Protein AF-A0A7V9NX96-F1 (afdb_monomer_lite)

Structure (mmCIF, N/CA/C/O backbone):
data_AF-A0A7V9NX96-F1
#
_entry.id   AF-A0A7V9NX96-F1
#
loop_
_atom_site.group_PDB
_atom_site.id
_atom_site.type_symbol
_atom_site.label_atom_id
_atom_site.label_alt_id
_atom_site.label_comp_id
_atom_site.label_asym_id
_atom_site.label_entity_id
_atom_site.label_seq_id
_atom_site.pdbx_PDB_ins_code
_atom_site.Cartn_x
_atom_site.Cartn_y
_atom_site.Cartn_z
_atom_site.occupancy
_atom_site.B_iso_or_equiv
_atom_site.auth_seq_id
_atom_site.auth_comp_id
_atom_site.auth_asym_id
_atom_site.auth_atom_id
_atom_site.pdbx_PDB_model_num
ATOM 1 N N . MET A 1 1 ? 19.674 14.038 -27.223 1.00 58.00 1 MET A N 1
ATOM 2 C CA . MET A 1 1 ? 20.100 13.313 -26.005 1.00 58.00 1 MET A CA 1
ATOM 3 C C . MET A 1 1 ? 19.109 13.434 -24.850 1.00 58.00 1 MET A C 1
ATOM 5 O O . MET A 1 1 ? 18.465 12.441 -24.561 1.00 58.00 1 MET A O 1
ATOM 9 N N . LEU A 1 2 ? 18.930 14.586 -24.186 1.00 61.59 2 LEU A N 1
ATOM 10 C CA . LEU A 1 2 ? 17.944 14.706 -23.085 1.00 61.59 2 LEU A CA 1
ATOM 11 C C . LEU A 1 2 ? 16.490 14.493 -23.549 1.00 61.59 2 LEU A C 1
ATOM 13 O O . LEU A 1 2 ? 15.731 13.806 -22.870 1.00 61.59 2 LEU A O 1
ATOM 17 N N . ASP A 1 3 ? 16.134 15.017 -24.723 1.00 65.50 3 ASP A N 1
ATOM 18 C CA . ASP A 1 3 ? 14.778 14.893 -25.273 1.00 65.50 3 ASP A CA 1
ATOM 19 C C . ASP A 1 3 ? 14.448 13.462 -25.732 1.00 65.50 3 ASP A C 1
ATOM 21 O O . ASP A 1 3 ? 13.372 12.956 -25.439 1.00 65.50 3 ASP A O 1
ATOM 25 N N . GLU A 1 4 ? 15.406 12.765 -26.350 1.00 67.44 4 GLU A N 1
ATOM 26 C CA . GLU A 1 4 ? 15.264 11.350 -26.740 1.00 67.44 4 GLU A CA 1
ATOM 27 C C . GLU A 1 4 ? 15.154 10.443 -25.509 1.00 67.44 4 GLU A C 1
ATOM 29 O O . GLU A 1 4 ? 14.339 9.524 -25.474 1.00 67.44 4 GLU A O 1
ATOM 34 N N . ARG A 1 5 ? 15.936 10.732 -24.456 1.00 70.94 5 ARG A N 1
ATOM 35 C CA . ARG A 1 5 ? 15.820 10.024 -23.177 1.00 70.94 5 ARG A CA 1
ATOM 36 C C . ARG A 1 5 ? 14.418 10.192 -22.613 1.00 70.94 5 ARG A C 1
ATOM 38 O O . ARG A 1 5 ? 13.833 9.186 -22.236 1.00 70.94 5 ARG A O 1
ATOM 45 N N . LYS A 1 6 ? 13.883 11.422 -22.612 1.00 74.19 6 LYS A N 1
ATOM 46 C CA . LYS A 1 6 ? 12.526 11.756 -22.154 1.00 74.19 6 LYS A CA 1
ATOM 47 C C . LYS A 1 6 ? 11.439 11.000 -22.932 1.00 74.19 6 LYS A C 1
ATOM 49 O O . LYS A 1 6 ? 10.514 10.476 -22.321 1.00 74.19 6 LYS A O 1
ATOM 54 N N . GLU A 1 7 ? 11.572 10.905 -24.250 1.00 79.88 7 GLU A N 1
ATOM 55 C CA . GLU A 1 7 ? 10.634 10.170 -25.108 1.00 79.88 7 GLU A CA 1
ATOM 56 C C . GLU A 1 7 ? 10.588 8.674 -24.756 1.00 79.88 7 GLU A C 1
ATOM 58 O O . GLU A 1 7 ? 9.509 8.106 -24.580 1.00 79.88 7 GLU A O 1
ATOM 63 N N . VAL A 1 8 ? 11.750 8.046 -24.548 1.00 77.38 8 VAL A N 1
ATOM 64 C CA . VAL A 1 8 ? 11.832 6.637 -24.125 1.00 77.38 8 VAL A CA 1
ATOM 65 C C . VAL A 1 8 ? 11.127 6.413 -22.782 1.00 77.38 8 VAL A C 1
ATOM 67 O O . VAL A 1 8 ? 10.396 5.433 -22.632 1.00 77.38 8 VAL A O 1
ATOM 70 N N . VAL A 1 9 ? 11.278 7.338 -21.826 1.00 77.00 9 VAL A N 1
ATOM 71 C CA . VAL A 1 9 ? 10.568 7.296 -20.529 1.00 77.00 9 VAL A CA 1
ATOM 72 C C . VAL A 1 9 ? 9.072 7.233 -20.723 1.00 77.00 9 VAL A C 1
ATOM 74 O O . VAL A 1 9 ? 8.402 6.420 -20.095 1.00 77.00 9 VAL A O 1
ATOM 77 N N . GLU A 1 10 ? 8.547 8.140 -21.540 1.00 80.94 10 GLU A N 1
ATOM 78 C CA . GLU A 1 10 ? 7.113 8.305 -21.716 1.00 80.94 10 GLU A CA 1
ATOM 79 C C . GLU A 1 10 ? 6.531 7.049 -22.366 1.00 80.94 10 GLU A C 1
ATOM 81 O O . GLU A 1 10 ? 5.511 6.536 -21.899 1.00 80.94 10 GLU A O 1
ATOM 86 N N . ILE A 1 11 ? 7.230 6.473 -23.349 1.00 84.69 11 ILE A N 1
ATOM 87 C CA . ILE A 1 11 ? 6.849 5.202 -23.980 1.00 84.69 11 ILE A CA 1
ATOM 88 C C . ILE A 1 11 ? 6.813 4.067 -22.947 1.00 84.69 11 ILE A C 1
ATOM 90 O O . ILE A 1 11 ? 5.800 3.369 -22.835 1.00 84.69 11 ILE A O 1
ATOM 94 N N . VAL A 1 12 ? 7.888 3.891 -22.172 1.00 82.38 12 VAL A N 1
ATOM 95 C CA . VAL A 1 12 ? 7.990 2.832 -21.153 1.00 82.38 12 VAL A CA 1
ATOM 96 C C . VAL A 1 12 ? 6.923 3.013 -20.075 1.00 82.38 12 VAL A C 1
ATOM 98 O O . VAL A 1 12 ? 6.231 2.053 -19.740 1.00 82.38 12 VAL A O 1
ATOM 101 N N . TYR A 1 13 ? 6.737 4.238 -19.579 1.00 83.94 13 TYR A N 1
ATOM 102 C CA . TYR A 1 13 ? 5.730 4.585 -18.578 1.00 83.94 13 TYR A CA 1
ATOM 103 C C . TYR A 1 13 ? 4.318 4.248 -19.059 1.00 83.94 13 TYR A C 1
ATOM 105 O O . TYR A 1 13 ? 3.586 3.529 -18.378 1.00 83.94 13 TYR A O 1
ATOM 113 N N . HIS A 1 14 ? 3.923 4.730 -20.238 1.00 84.75 14 HIS A N 1
ATOM 114 C CA . HIS A 1 14 ? 2.573 4.513 -20.753 1.00 84.75 14 HIS A CA 1
ATOM 115 C C . HIS A 1 14 ? 2.290 3.037 -21.031 1.00 84.75 14 HIS A C 1
ATOM 117 O O . HIS A 1 14 ? 1.201 2.552 -20.711 1.00 84.75 14 HIS A O 1
ATOM 123 N N . ALA A 1 15 ? 3.268 2.313 -21.578 1.00 86.94 15 ALA A N 1
ATOM 124 C CA . ALA A 1 15 ? 3.141 0.881 -21.799 1.00 86.94 15 ALA A CA 1
ATOM 125 C C . ALA A 1 15 ? 3.039 0.110 -20.474 1.00 86.94 15 ALA A C 1
ATOM 127 O O . ALA A 1 15 ? 2.142 -0.717 -20.317 1.00 86.94 15 ALA A O 1
ATOM 128 N N . PHE A 1 16 ? 3.868 0.448 -19.484 1.00 86.44 16 PHE A N 1
ATOM 129 C CA . PHE A 1 16 ? 3.830 -0.190 -18.170 1.00 86.44 16 PHE A CA 1
ATOM 130 C C . PHE A 1 16 ? 2.503 0.056 -17.441 1.00 86.44 16 PHE A C 1
ATOM 132 O O . PHE A 1 16 ? 1.897 -0.878 -16.922 1.00 86.44 16 PHE A O 1
ATOM 139 N N . VAL A 1 17 ? 1.994 1.293 -17.454 1.00 84.75 17 VAL A N 1
ATOM 140 C CA . VAL A 1 17 ? 0.676 1.627 -16.888 1.00 84.75 17 VAL A CA 1
ATOM 141 C C . VAL A 1 17 ? -0.426 0.796 -17.543 1.00 84.75 17 VAL A C 1
ATOM 143 O O . VAL A 1 17 ? -1.314 0.292 -16.852 1.00 84.75 17 VAL A O 1
ATOM 146 N N . LYS A 1 18 ? -0.396 0.647 -18.869 1.00 86.19 18 LYS A N 1
ATOM 147 C CA . LYS A 1 18 ? -1.378 -0.165 -19.592 1.00 86.19 18 LYS A CA 1
ATOM 148 C C . LYS A 1 18 ? -1.313 -1.630 -19.154 1.00 86.19 18 LYS A C 1
ATOM 150 O O . LYS A 1 18 ? -2.346 -2.190 -18.786 1.00 86.19 18 LYS A O 1
ATOM 155 N N . ASP A 1 19 ? -0.122 -2.215 -19.144 1.00 83.44 19 ASP A N 1
ATOM 156 C CA . ASP A 1 19 ? 0.075 -3.627 -18.817 1.00 83.44 19 ASP A CA 1
ATOM 157 C C . ASP A 1 19 ? -0.256 -3.929 -17.344 1.00 83.44 19 ASP A C 1
ATOM 159 O O . ASP A 1 19 ? -0.843 -4.976 -17.053 1.00 83.44 19 ASP A O 1
ATOM 163 N N . ILE A 1 20 ? 0.026 -3.001 -16.415 1.00 85.19 20 ILE A N 1
ATOM 164 C CA . ILE A 1 20 ? -0.408 -3.095 -15.010 1.00 85.19 20 ILE A CA 1
ATOM 165 C C . ILE A 1 20 ? -1.931 -3.117 -14.934 1.00 85.19 20 ILE A C 1
ATOM 167 O O . ILE A 1 20 ? -2.501 -4.030 -14.344 1.00 85.19 20 ILE A O 1
ATOM 171 N N . ASN A 1 21 ? -2.608 -2.161 -15.570 1.00 84.56 21 ASN A N 1
ATOM 172 C CA . ASN A 1 21 ? -4.068 -2.099 -15.527 1.00 84.56 21 ASN A CA 1
ATOM 173 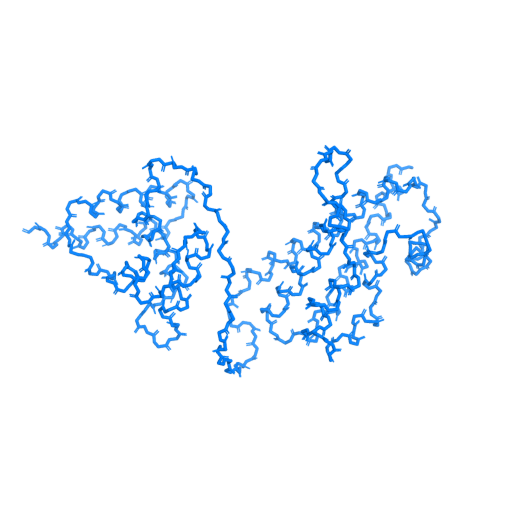C C . ASN A 1 21 ? -4.719 -3.346 -16.137 1.00 84.56 21 ASN A C 1
ATOM 175 O O . ASN A 1 21 ? -5.711 -3.844 -15.611 1.00 84.56 21 ASN A O 1
ATOM 179 N N . GLU A 1 22 ? -4.167 -3.884 -17.225 1.00 84.12 22 GLU A N 1
ATOM 180 C CA . GLU A 1 22 ? -4.639 -5.144 -17.808 1.00 84.12 22 GLU A CA 1
ATOM 181 C C . GLU A 1 22 ? -4.413 -6.341 -16.882 1.00 84.12 22 GLU A C 1
ATOM 183 O O . GLU A 1 22 ? -5.287 -7.203 -16.784 1.00 84.12 22 GLU A O 1
ATOM 188 N N . SER A 1 23 ? -3.295 -6.356 -16.160 1.00 82.12 23 SER A N 1
ATOM 189 C CA . SER A 1 23 ? -2.967 -7.393 -15.179 1.00 82.12 23 SER A CA 1
ATOM 190 C C . SER A 1 23 ? -3.826 -7.334 -13.913 1.00 82.12 23 SER A C 1
ATOM 192 O O . SER A 1 23 ? -4.023 -8.363 -13.274 1.00 82.12 23 SER A O 1
ATOM 194 N N . LEU A 1 24 ? -4.360 -6.160 -13.559 1.00 83.62 24 LEU A N 1
ATOM 195 C CA . LEU A 1 24 ? -5.234 -5.974 -12.393 1.00 83.62 24 LEU A CA 1
ATOM 196 C C . LEU A 1 24 ? -6.706 -6.309 -12.677 1.00 83.62 24 LEU A C 1
ATOM 198 O O . LEU A 1 24 ? -7.418 -6.693 -11.756 1.00 83.62 24 LEU A O 1
ATOM 202 N N . LYS A 1 25 ? -7.171 -6.219 -13.933 1.00 83.75 25 LYS A N 1
ATOM 203 C CA . LYS A 1 25 ? -8.563 -6.547 -14.330 1.00 83.75 25 LYS A CA 1
ATOM 204 C C . LYS A 1 25 ? -9.113 -7.887 -13.807 1.00 83.75 25 LYS A C 1
ATOM 206 O O . LYS A 1 25 ? -10.293 -7.917 -13.483 1.00 83.75 25 LYS A O 1
ATOM 211 N N . PRO A 1 26 ? -8.341 -8.988 -13.759 1.00 81.19 26 PRO A N 1
ATOM 212 C CA . PRO A 1 26 ? -8.817 -10.288 -13.272 1.00 81.19 26 PRO A CA 1
ATOM 213 C C . PRO A 1 26 ? -8.870 -10.386 -11.740 1.00 81.19 26 PRO A C 1
ATOM 215 O O . PRO A 1 26 ? -9.235 -11.432 -11.204 1.00 81.19 26 PRO A O 1
ATOM 218 N N . LEU A 1 27 ? -8.411 -9.355 -11.028 1.00 82.06 27 LEU A N 1
ATOM 219 C CA . LEU A 1 27 ? -8.410 -9.297 -9.573 1.00 82.06 27 LEU A CA 1
ATOM 220 C C . LEU A 1 27 ? -9.660 -8.540 -9.123 1.00 82.06 27 LEU A C 1
ATOM 222 O O . LEU A 1 27 ? -9.683 -7.312 -9.077 1.00 82.06 27 LEU A O 1
ATOM 226 N N . ASP A 1 28 ? -10.704 -9.298 -8.801 1.00 76.50 28 ASP A N 1
ATOM 227 C CA . ASP A 1 28 ? -12.036 -8.760 -8.491 1.00 76.50 28 ASP A CA 1
ATOM 228 C C . ASP A 1 28 ? -12.085 -7.932 -7.194 1.00 76.50 28 ASP A C 1
ATOM 230 O O . ASP A 1 28 ? -12.981 -7.105 -7.013 1.00 76.50 28 ASP A O 1
ATOM 234 N N . HIS A 1 29 ? -11.113 -8.132 -6.300 1.00 81.06 29 HIS A N 1
ATOM 235 C CA . HIS A 1 29 ? -11.039 -7.474 -4.998 1.00 81.06 29 HIS A CA 1
ATOM 236 C C . HIS A 1 29 ? -9.903 -6.449 -4.954 1.00 81.06 29 HIS A C 1
ATOM 238 O O . HIS A 1 29 ? -8.774 -6.733 -5.362 1.00 81.06 29 HIS A O 1
ATOM 244 N N . VAL A 1 30 ? -10.188 -5.263 -4.408 1.00 80.00 30 VAL A N 1
ATOM 245 C CA . VAL A 1 30 ? -9.198 -4.188 -4.227 1.00 80.00 30 VAL A CA 1
ATOM 246 C C . VAL A 1 30 ? -8.034 -4.656 -3.350 1.00 80.00 30 VAL A C 1
ATOM 248 O O . VAL A 1 30 ? -6.887 -4.334 -3.638 1.00 80.00 30 VAL A O 1
ATOM 251 N N . GLU A 1 31 ? -8.287 -5.489 -2.344 1.00 80.56 31 GLU A N 1
ATOM 252 C CA . GLU A 1 31 ? -7.264 -6.080 -1.475 1.00 80.56 31 GLU A CA 1
ATOM 253 C C . GLU A 1 31 ? -6.309 -6.988 -2.254 1.00 80.56 31 GLU A C 1
ATOM 255 O O . GLU A 1 31 ? -5.098 -6.988 -2.015 1.00 80.56 31 GLU A O 1
ATOM 260 N N . ASP A 1 32 ? -6.840 -7.743 -3.218 1.00 80.56 32 ASP A N 1
ATOM 261 C CA . ASP A 1 32 ? -6.022 -8.571 -4.094 1.00 80.56 32 ASP A CA 1
ATOM 262 C C . ASP A 1 32 ? -5.182 -7.711 -5.031 1.00 80.56 32 ASP A C 1
ATOM 264 O O . ASP A 1 32 ? -4.025 -8.058 -5.249 1.00 80.56 32 ASP A O 1
ATOM 268 N N . GLN A 1 33 ? -5.717 -6.593 -5.531 1.00 83.62 33 GLN A N 1
ATOM 269 C CA . GLN A 1 33 ? -4.971 -5.625 -6.340 1.00 83.62 33 GLN A CA 1
ATOM 270 C C . GLN A 1 33 ? -3.871 -4.925 -5.530 1.00 83.62 33 GLN A C 1
ATOM 272 O O . GLN A 1 33 ? -2.749 -4.796 -6.014 1.00 83.62 33 GLN A O 1
ATOM 277 N N . ILE A 1 34 ? -4.155 -4.524 -4.287 1.00 81.56 34 ILE A N 1
ATOM 278 C CA . ILE A 1 34 ? -3.182 -3.911 -3.370 1.00 81.56 34 ILE A CA 1
ATOM 279 C C . ILE A 1 34 ? -2.032 -4.878 -3.103 1.00 81.56 34 ILE A C 1
ATOM 281 O O . ILE A 1 34 ? -0.882 -4.550 -3.392 1.00 81.56 34 ILE A O 1
ATOM 285 N N . TYR A 1 35 ? -2.338 -6.094 -2.638 1.00 84.25 35 TYR A N 1
ATOM 286 C CA . TYR A 1 35 ? -1.316 -7.107 -2.358 1.00 84.25 35 TYR A CA 1
ATOM 287 C C . TYR A 1 35 ? -0.482 -7.415 -3.602 1.00 84.25 35 TYR A C 1
ATOM 289 O O . TYR A 1 35 ? 0.733 -7.606 -3.532 1.00 84.25 35 TYR A O 1
ATOM 297 N N . PHE A 1 36 ? -1.139 -7.461 -4.758 1.00 83.75 36 PHE A N 1
ATOM 298 C CA . PHE A 1 36 ? -0.494 -7.709 -6.031 1.00 83.75 36 PHE A CA 1
ATOM 299 C C . PHE A 1 36 ? 0.539 -6.617 -6.370 1.00 83.75 36 PHE A C 1
ATOM 301 O O . PHE A 1 36 ? 1.696 -6.925 -6.668 1.00 83.75 36 PHE A O 1
ATOM 308 N N . ILE A 1 37 ? 0.164 -5.341 -6.239 1.00 83.88 37 ILE A N 1
ATOM 309 C CA . ILE A 1 37 ? 1.070 -4.202 -6.452 1.00 83.88 37 ILE A CA 1
ATOM 310 C C . ILE A 1 37 ? 2.200 -4.173 -5.418 1.00 83.88 37 ILE A C 1
ATOM 312 O O . ILE A 1 37 ? 3.353 -3.956 -5.789 1.00 83.88 37 ILE A O 1
ATOM 316 N N . GLU A 1 38 ? 1.910 -4.423 -4.141 1.00 80.19 38 GLU A N 1
ATOM 317 C CA . GLU A 1 38 ? 2.931 -4.504 -3.088 1.00 80.19 38 GLU A CA 1
ATOM 318 C C . GLU A 1 38 ? 3.944 -5.616 -3.364 1.00 80.19 38 GLU A C 1
ATOM 320 O O . GLU A 1 38 ? 5.148 -5.420 -3.193 1.00 80.19 38 GLU A O 1
ATOM 325 N N . THR A 1 39 ? 3.478 -6.759 -3.868 1.00 82.12 39 THR A N 1
ATOM 326 C CA . THR A 1 39 ? 4.351 -7.875 -4.242 1.00 82.12 39 THR A CA 1
ATOM 327 C C . THR A 1 39 ? 5.279 -7.494 -5.395 1.00 82.12 39 THR A C 1
ATOM 329 O O . THR A 1 39 ? 6.468 -7.803 -5.344 1.00 82.12 39 THR A O 1
ATOM 332 N N . LEU A 1 40 ? 4.785 -6.771 -6.407 1.00 82.75 40 LEU A N 1
ATOM 333 C CA . LEU A 1 40 ? 5.633 -6.257 -7.488 1.00 82.75 40 LEU A CA 1
ATOM 334 C C . LEU A 1 40 ? 6.643 -5.215 -7.004 1.00 82.75 40 LEU A C 1
ATOM 336 O O . LEU A 1 40 ? 7.789 -5.233 -7.445 1.00 82.75 40 LEU A O 1
ATOM 340 N N . ARG A 1 41 ? 6.259 -4.338 -6.070 1.00 81.81 41 ARG A N 1
ATOM 341 C CA . ARG A 1 41 ? 7.201 -3.395 -5.445 1.00 81.81 41 ARG A CA 1
ATOM 342 C C . ARG A 1 41 ? 8.295 -4.128 -4.675 1.00 81.81 41 ARG A C 1
ATOM 344 O O . ARG A 1 41 ? 9.459 -3.771 -4.806 1.00 81.81 41 ARG A O 1
ATOM 351 N N . GLY A 1 42 ? 7.935 -5.171 -3.928 1.00 74.94 42 GLY A N 1
ATOM 352 C CA . GLY A 1 42 ? 8.898 -6.037 -3.245 1.00 74.94 42 GLY A CA 1
ATOM 353 C C . GLY A 1 42 ? 9.836 -6.761 -4.214 1.00 74.94 42 GLY A C 1
ATOM 354 O O . GLY A 1 42 ? 11.016 -6.910 -3.915 1.00 74.94 42 GLY A O 1
ATOM 355 N N . TYR A 1 43 ? 9.338 -7.152 -5.391 1.00 76.50 43 TYR A N 1
ATOM 356 C CA . TYR A 1 43 ? 10.155 -7.754 -6.446 1.00 76.50 43 TYR A CA 1
ATOM 357 C C . TYR A 1 43 ? 11.174 -6.765 -7.024 1.00 76.50 43 TYR A C 1
ATOM 359 O O . TYR A 1 43 ? 12.347 -7.102 -7.119 1.00 76.50 43 TYR A O 1
ATOM 367 N N . ILE A 1 44 ? 10.753 -5.533 -7.343 1.00 75.88 44 ILE A N 1
ATOM 368 C CA . ILE A 1 44 ? 11.667 -4.457 -7.773 1.00 75.88 44 ILE A CA 1
ATOM 369 C C . ILE A 1 44 ? 12.716 -4.207 -6.692 1.00 75.88 44 ILE A C 1
ATOM 371 O O . ILE A 1 44 ? 13.904 -4.222 -6.987 1.00 75.88 44 ILE A O 1
ATOM 375 N N . ALA A 1 45 ? 12.289 -4.027 -5.440 1.00 72.19 45 ALA A N 1
ATOM 376 C CA . ALA A 1 45 ? 13.213 -3.801 -4.340 1.00 72.19 45 ALA A CA 1
ATOM 377 C C . ALA A 1 45 ? 14.243 -4.933 -4.249 1.00 72.19 45 ALA A C 1
ATOM 379 O O . ALA A 1 45 ? 15.423 -4.642 -4.205 1.00 72.19 45 ALA A O 1
ATOM 380 N N . GLY A 1 46 ? 13.830 -6.202 -4.319 1.00 71.50 46 GLY A N 1
ATOM 381 C CA . GLY A 1 46 ? 14.753 -7.338 -4.254 1.00 71.50 46 GLY A CA 1
ATOM 382 C C . GLY A 1 46 ? 15.697 -7.486 -5.454 1.00 71.50 46 GLY A C 1
ATOM 383 O O . GLY A 1 46 ? 16.813 -7.968 -5.285 1.00 71.50 46 GLY A O 1
ATOM 384 N N . ILE A 1 47 ? 15.282 -7.076 -6.657 1.00 67.88 47 ILE A N 1
ATOM 385 C CA . ILE A 1 47 ? 16.146 -7.094 -7.849 1.00 67.88 47 ILE A CA 1
ATOM 386 C C . ILE A 1 47 ? 17.163 -5.957 -7.824 1.00 67.88 47 ILE A C 1
ATOM 388 O O . ILE A 1 47 ? 18.312 -6.172 -8.199 1.00 67.88 47 ILE A O 1
ATOM 392 N N . PHE A 1 48 ? 16.749 -4.770 -7.381 1.00 62.62 48 PHE A N 1
ATOM 393 C CA . PHE A 1 48 ? 17.542 -3.547 -7.497 1.00 62.62 48 PHE A CA 1
ATOM 394 C C . PHE A 1 48 ? 18.184 -3.087 -6.176 1.00 62.62 48 PHE A C 1
ATOM 396 O O . PHE A 1 48 ? 18.966 -2.143 -6.190 1.00 62.62 48 PHE A O 1
ATOM 403 N N . SER A 1 49 ? 17.942 -3.755 -5.039 1.00 59.41 49 SER A N 1
ATOM 404 C CA . SER A 1 49 ? 18.622 -3.498 -3.753 1.00 59.41 49 SER A CA 1
ATOM 405 C C . SER A 1 49 ? 20.046 -4.065 -3.687 1.00 59.41 49 SER A C 1
ATOM 407 O O . SER A 1 49 ? 20.505 -4.454 -2.612 1.00 59.41 49 SER A O 1
ATOM 409 N N . TYR A 1 50 ? 20.747 -4.145 -4.818 1.00 50.91 50 TYR A N 1
ATOM 410 C CA . TYR A 1 50 ? 22.169 -4.464 -4.838 1.00 50.91 50 TYR A CA 1
ATOM 411 C C . TYR A 1 50 ? 22.939 -3.228 -4.357 1.00 50.91 50 TYR A C 1
ATOM 413 O O . TYR A 1 50 ? 23.327 -2.366 -5.140 1.00 50.91 50 TYR A O 1
ATOM 421 N N . ASP A 1 51 ? 23.071 -3.092 -3.039 1.00 46.22 51 ASP A N 1
ATOM 422 C CA . ASP A 1 51 ? 23.912 -2.065 -2.433 1.00 46.22 51 ASP A CA 1
ATOM 423 C C . ASP A 1 51 ? 25.371 -2.512 -2.549 1.00 46.22 51 ASP A C 1
ATOM 425 O O . ASP A 1 51 ? 25.812 -3.435 -1.861 1.00 46.22 51 ASP A O 1
ATOM 429 N N . GLU A 1 52 ? 26.131 -1.854 -3.422 1.00 42.75 52 GLU A N 1
ATOM 430 C CA . GLU A 1 52 ? 27.576 -2.072 -3.562 1.00 42.75 52 GLU A CA 1
ATOM 431 C C . GLU A 1 52 ? 28.349 -1.797 -2.254 1.00 42.75 52 GLU A C 1
ATOM 433 O O . GLU A 1 52 ? 29.498 -2.215 -2.133 1.00 42.75 52 GLU A O 1
ATOM 438 N N . ASN A 1 53 ? 27.735 -1.140 -1.257 1.00 43.34 53 ASN A N 1
ATOM 439 C CA . ASN A 1 53 ? 28.361 -0.831 0.034 1.00 43.34 53 ASN A CA 1
ATOM 440 C C . ASN A 1 53 ? 28.042 -1.832 1.155 1.00 43.34 53 ASN A C 1
ATOM 442 O O . ASN A 1 53 ? 28.525 -1.655 2.276 1.00 43.34 53 ASN A O 1
ATOM 446 N N . LEU A 1 54 ? 27.246 -2.876 0.900 1.00 46.81 54 LEU A N 1
ATOM 447 C CA . LEU A 1 54 ? 26.939 -3.909 1.894 1.00 46.81 54 LEU A CA 1
ATOM 448 C C . LEU A 1 54 ? 28.056 -4.967 1.946 1.00 46.81 54 LEU A C 1
ATOM 450 O O . LEU A 1 54 ? 27.864 -6.147 1.659 1.00 46.81 54 LEU A O 1
ATOM 454 N N . GLU A 1 55 ? 29.248 -4.545 2.371 1.00 41.06 55 GLU A N 1
ATOM 455 C CA . GLU A 1 55 ? 30.215 -5.470 2.959 1.00 41.06 55 GLU A CA 1
ATOM 456 C C . GLU A 1 55 ? 29.580 -6.087 4.226 1.00 41.06 55 GLU A C 1
ATOM 458 O O . GLU A 1 55 ? 29.177 -5.366 5.138 1.00 41.06 55 GLU A O 1
ATOM 463 N N . LEU A 1 56 ? 29.549 -7.424 4.303 1.00 42.25 56 LEU A N 1
ATOM 464 C CA . LEU A 1 56 ? 29.496 -8.233 5.541 1.00 42.25 56 LEU A CA 1
ATOM 465 C C . LEU A 1 56 ? 28.176 -8.819 6.074 1.00 42.25 56 LEU A C 1
ATOM 467 O O . LEU A 1 56 ? 28.200 -9.334 7.191 1.00 42.25 56 LEU A O 1
ATOM 471 N N . TRP A 1 57 ? 27.083 -8.929 5.319 1.00 37.91 57 TRP A N 1
ATOM 472 C CA . TRP A 1 57 ? 26.010 -9.853 5.736 1.00 37.91 57 TRP A CA 1
ATOM 473 C C . TRP A 1 57 ? 25.619 -10.779 4.597 1.00 37.91 57 TRP A C 1
ATOM 475 O O . TRP A 1 57 ? 25.432 -10.331 3.473 1.00 37.91 57 TRP A O 1
ATOM 485 N N . GLU A 1 58 ? 25.606 -12.074 4.918 1.00 41.28 58 GLU A N 1
ATOM 486 C CA . GLU A 1 58 ? 25.353 -13.222 4.050 1.00 41.28 58 GLU A CA 1
ATOM 487 C C . GLU A 1 58 ? 24.470 -12.871 2.851 1.00 41.28 58 GLU A C 1
ATOM 489 O O . GLU A 1 58 ? 23.356 -12.378 3.022 1.00 41.28 58 GLU A O 1
ATOM 494 N N . GLU A 1 59 ? 24.985 -13.143 1.646 1.00 44.50 59 GLU A N 1
ATOM 495 C CA . GLU A 1 59 ? 24.253 -13.067 0.385 1.00 44.50 59 GLU A CA 1
ATOM 496 C C . GLU A 1 59 ? 22.981 -13.928 0.469 1.00 44.50 59 GLU A C 1
ATOM 498 O O . GLU A 1 59 ? 22.933 -15.059 -0.022 1.00 44.50 59 GLU A O 1
ATOM 503 N N . VAL A 1 60 ? 21.899 -13.404 1.039 1.00 49.25 60 VAL A N 1
ATOM 504 C CA . VAL A 1 60 ? 20.564 -13.882 0.701 1.00 49.25 60 VAL A CA 1
ATOM 505 C C . VAL A 1 60 ? 20.320 -13.350 -0.701 1.00 49.25 60 VAL A C 1
ATOM 507 O O . VAL A 1 60 ? 19.684 -12.315 -0.894 1.00 49.25 60 VAL A O 1
ATOM 510 N N . LYS A 1 61 ? 20.923 -14.021 -1.693 1.00 59.50 61 LYS A N 1
ATOM 511 C CA . LYS A 1 61 ? 20.651 -13.765 -3.104 1.00 59.50 61 LYS A CA 1
ATOM 512 C C . LYS A 1 61 ? 19.147 -13.792 -3.245 1.00 59.50 61 LYS A C 1
ATOM 514 O O . LYS A 1 61 ? 18.513 -14.786 -2.898 1.00 59.50 61 LYS A O 1
ATOM 519 N N . PHE A 1 62 ? 18.589 -12.684 -3.707 1.00 65.50 62 PHE A N 1
ATOM 520 C CA . PHE A 1 62 ? 17.176 -12.601 -3.996 1.00 65.50 62 PHE A CA 1
ATOM 521 C C . PHE A 1 62 ? 16.827 -13.684 -5.025 1.00 65.50 62 PHE A C 1
ATOM 523 O O . PHE A 1 62 ? 17.102 -13.540 -6.220 1.00 65.50 62 PHE A O 1
ATOM 530 N N . ASP A 1 63 ? 16.268 -14.803 -4.562 1.00 70.12 63 ASP A N 1
ATOM 531 C CA . ASP A 1 63 ? 15.855 -15.887 -5.442 1.00 70.12 63 ASP A CA 1
ATOM 532 C C . ASP A 1 63 ? 14.547 -15.476 -6.117 1.00 70.12 63 ASP A C 1
ATOM 534 O O . ASP A 1 63 ? 13.443 -15.608 -5.582 1.00 70.12 63 ASP A O 1
ATOM 538 N N . ARG A 1 64 ? 14.686 -14.952 -7.335 1.00 70.06 64 ARG A N 1
ATOM 539 C CA . ARG A 1 64 ? 13.565 -14.536 -8.184 1.00 70.06 64 ARG A CA 1
ATOM 540 C C . ARG A 1 64 ? 12.569 -15.666 -8.404 1.00 70.06 64 ARG A C 1
ATOM 542 O O . ARG A 1 64 ? 11.365 -15.415 -8.438 1.00 70.06 64 ARG A O 1
ATOM 549 N N . GLY A 1 65 ? 13.063 -16.890 -8.581 1.00 65.31 65 GLY A N 1
ATOM 550 C CA . GLY A 1 65 ? 12.241 -18.067 -8.828 1.00 65.31 65 GLY A CA 1
ATOM 551 C C . GLY A 1 65 ? 11.426 -18.434 -7.596 1.00 65.31 65 GLY A C 1
ATOM 552 O O . GLY A 1 65 ? 10.219 -18.666 -7.705 1.00 65.31 65 GLY A O 1
ATOM 553 N N . GLU A 1 66 ? 12.053 -18.423 -6.422 1.00 71.69 66 GLU A N 1
ATOM 554 C CA . GLU A 1 66 ? 11.379 -18.642 -5.143 1.00 71.69 66 GLU A CA 1
ATOM 555 C C . GLU A 1 66 ? 10.389 -17.520 -4.824 1.00 71.69 66 GLU A C 1
ATOM 557 O O . GLU A 1 66 ? 9.265 -17.807 -4.411 1.00 71.69 66 GLU A O 1
ATOM 562 N N . PHE A 1 67 ? 10.736 -16.254 -5.066 1.00 71.44 67 PHE A N 1
ATOM 563 C CA . PHE A 1 67 ? 9.834 -15.124 -4.842 1.00 71.44 67 PHE A CA 1
ATOM 564 C C . PHE A 1 67 ? 8.597 -15.213 -5.740 1.00 71.44 67 PHE A C 1
ATOM 566 O O . PHE A 1 67 ? 7.466 -15.147 -5.252 1.00 71.44 67 PHE A O 1
ATOM 573 N N . ILE A 1 68 ? 8.791 -15.429 -7.047 1.00 67.44 68 ILE A N 1
ATOM 574 C CA . ILE A 1 68 ? 7.681 -15.617 -7.990 1.00 67.44 68 ILE A CA 1
ATOM 575 C C . ILE A 1 68 ? 6.847 -16.821 -7.563 1.00 67.44 68 ILE A C 1
ATOM 577 O O . ILE A 1 68 ? 5.622 -16.724 -7.512 1.00 67.44 68 ILE A O 1
ATOM 581 N N . ARG A 1 69 ? 7.475 -17.949 -7.215 1.00 65.44 69 ARG A N 1
ATOM 582 C CA . ARG A 1 69 ? 6.752 -19.153 -6.795 1.00 65.44 69 ARG A CA 1
ATOM 583 C C . ARG A 1 69 ? 5.934 -18.905 -5.530 1.00 65.44 69 ARG A C 1
ATOM 585 O O . ARG A 1 69 ? 4.740 -19.178 -5.539 1.00 65.44 69 ARG A O 1
ATOM 592 N N . SER A 1 70 ? 6.557 -18.388 -4.476 1.00 72.69 70 SER A N 1
ATOM 593 C CA . SER A 1 70 ? 5.979 -18.287 -3.133 1.00 72.69 70 SER A CA 1
ATOM 594 C C . SER A 1 70 ? 4.982 -17.140 -2.975 1.00 72.69 70 SER A C 1
ATOM 596 O O . SER A 1 70 ? 3.986 -17.317 -2.273 1.00 72.69 70 SER A O 1
ATOM 598 N N . LYS A 1 71 ? 5.212 -15.989 -3.622 1.00 72.88 71 LYS A N 1
ATOM 599 C CA . LYS A 1 71 ? 4.395 -14.773 -3.452 1.00 72.88 71 LYS A CA 1
ATOM 600 C C . LYS A 1 71 ? 3.397 -14.547 -4.579 1.00 72.88 71 LYS A C 1
ATOM 602 O O . LYS A 1 71 ? 2.282 -14.100 -4.323 1.00 72.88 71 LYS A O 1
ATOM 607 N N . LEU A 1 72 ? 3.777 -14.866 -5.816 1.00 69.06 72 LEU A N 1
ATOM 608 C CA . LEU A 1 72 ? 2.954 -14.581 -6.990 1.00 69.06 72 LEU A CA 1
ATOM 609 C C . LEU A 1 72 ? 2.186 -15.828 -7.458 1.00 69.06 72 LEU A C 1
ATOM 611 O O . LEU A 1 72 ? 0.960 -15.800 -7.533 1.00 69.06 72 LEU A O 1
ATOM 615 N N . LEU A 1 73 ? 2.862 -16.947 -7.728 1.00 66.56 73 LEU A N 1
ATOM 616 C CA . LEU A 1 73 ? 2.213 -18.160 -8.231 1.00 66.56 73 LEU A CA 1
ATOM 617 C C . LEU A 1 73 ? 1.340 -18.820 -7.162 1.00 66.56 73 LEU A C 1
ATOM 619 O O . LEU A 1 73 ? 0.208 -19.154 -7.477 1.00 66.56 73 LEU A O 1
ATOM 623 N N . THR A 1 74 ? 1.776 -18.952 -5.906 1.00 73.50 74 THR A N 1
ATOM 624 C CA . THR A 1 74 ? 0.943 -19.569 -4.849 1.00 73.50 74 THR A CA 1
ATOM 625 C C . THR A 1 74 ? -0.450 -18.942 -4.744 1.00 73.50 74 THR A C 1
ATOM 627 O O . THR A 1 74 ? -1.430 -19.662 -4.579 1.00 73.50 74 THR A O 1
ATOM 630 N N . LYS A 1 75 ? -0.546 -17.611 -4.863 1.00 69.94 75 LYS A N 1
ATOM 631 C CA . LYS A 1 75 ? -1.802 -16.870 -4.675 1.00 69.94 75 LYS A CA 1
ATOM 632 C C . LYS A 1 75 ? -2.554 -16.601 -5.981 1.00 69.94 75 LYS A C 1
ATOM 634 O O . LYS A 1 75 ? -3.780 -16.577 -5.982 1.00 69.94 75 LYS A O 1
ATOM 639 N N . TYR A 1 76 ? -1.841 -16.416 -7.092 1.00 69.56 76 TYR A N 1
ATOM 640 C CA . TYR A 1 76 ? -2.433 -15.941 -8.344 1.00 69.56 76 TYR A CA 1
ATOM 641 C C . TYR A 1 76 ? -2.288 -16.906 -9.519 1.00 69.56 76 TYR A C 1
ATOM 643 O O . TYR A 1 76 ? -2.671 -16.525 -10.618 1.00 69.56 76 TYR A O 1
ATOM 651 N N . ARG A 1 77 ? -1.789 -18.142 -9.345 1.00 69.88 77 ARG A N 1
ATOM 652 C CA . ARG A 1 77 ? -1.565 -19.112 -10.445 1.00 69.88 77 ARG A CA 1
ATOM 653 C C . ARG A 1 77 ? -2.706 -19.170 -11.462 1.00 69.88 77 ARG A C 1
ATOM 655 O O . ARG A 1 77 ? -2.452 -19.083 -12.659 1.00 69.88 77 ARG A O 1
ATOM 662 N N . ASP A 1 78 ? -3.944 -19.256 -10.985 1.00 68.19 78 ASP A N 1
ATOM 663 C CA . ASP A 1 78 ? -5.128 -19.405 -11.842 1.00 68.19 78 ASP A CA 1
ATOM 664 C C . ASP A 1 78 ? -5.596 -18.068 -12.448 1.00 68.19 78 ASP A C 1
ATOM 666 O O . ASP A 1 78 ? -6.306 -18.039 -13.451 1.00 68.19 78 ASP A O 1
ATOM 670 N N . LYS A 1 79 ? -5.140 -16.946 -11.877 1.00 66.25 79 LYS A N 1
ATOM 671 C CA . LYS A 1 79 ? -5.404 -15.564 -12.311 1.00 66.25 79 LYS A CA 1
ATOM 672 C C . LYS A 1 79 ? -4.222 -14.939 -13.072 1.00 66.25 79 LYS A C 1
ATOM 674 O O . LYS A 1 79 ? -4.307 -13.794 -13.497 1.00 66.25 79 LYS A O 1
ATOM 679 N N . MET A 1 80 ? -3.132 -15.686 -13.276 1.00 63.25 80 MET A N 1
ATOM 680 C CA . MET A 1 80 ? -1.867 -15.233 -13.877 1.00 63.25 80 MET A CA 1
ATOM 681 C C . MET A 1 80 ? -1.834 -15.296 -15.404 1.00 63.25 80 MET A C 1
ATOM 683 O O . MET A 1 80 ? -0.889 -14.811 -16.019 1.00 63.25 80 MET A O 1
ATOM 687 N N . VAL A 1 81 ? -2.846 -15.877 -16.054 1.00 60.41 81 VAL A N 1
ATOM 688 C CA . VAL A 1 81 ? -2.895 -15.949 -17.526 1.00 60.41 81 VAL A CA 1
ATOM 689 C C . VAL A 1 81 ? -2.782 -14.557 -18.172 1.00 60.41 81 VAL A C 1
ATOM 691 O O . VAL A 1 81 ? -2.031 -14.419 -19.136 1.00 60.41 81 VAL A O 1
ATOM 694 N N . PRO A 1 82 ? -3.433 -13.501 -17.650 1.00 57.31 82 PRO A N 1
ATOM 695 C CA . PRO A 1 82 ? -3.246 -12.136 -18.135 1.00 57.31 82 PRO A CA 1
ATOM 696 C C . PRO A 1 82 ? -1.842 -11.601 -17.868 1.00 57.31 82 PRO A C 1
ATOM 698 O O . PRO A 1 82 ? -1.341 -10.872 -18.699 1.00 57.31 82 PRO A O 1
ATOM 701 N N . PHE A 1 83 ? -1.168 -12.049 -16.810 1.00 59.06 83 PHE A N 1
ATOM 702 C CA . PHE A 1 83 ? 0.224 -11.714 -16.494 1.00 59.06 83 PHE A CA 1
ATOM 703 C C . PHE A 1 83 ? 1.242 -12.255 -17.501 1.00 59.06 83 PHE A C 1
ATOM 705 O O . PHE A 1 83 ? 2.240 -11.617 -17.816 1.00 59.06 83 PHE A O 1
ATOM 712 N N . ILE A 1 84 ? 0.975 -13.463 -17.997 1.00 58.94 84 ILE A N 1
ATOM 713 C CA . ILE A 1 84 ? 1.768 -14.119 -19.043 1.00 58.94 84 ILE A CA 1
ATOM 714 C C . ILE A 1 84 ? 1.451 -13.504 -20.416 1.00 58.94 84 ILE A C 1
ATOM 716 O O . ILE A 1 84 ? 2.294 -13.502 -21.311 1.00 58.94 84 ILE A O 1
ATOM 720 N N . ARG A 1 85 ? 0.222 -12.998 -20.597 1.00 60.59 85 ARG A N 1
ATOM 721 C CA . ARG A 1 85 ? -0.224 -12.326 -21.827 1.00 60.59 85 ARG A CA 1
ATOM 722 C C . ARG A 1 85 ? 0.207 -10.859 -21.898 1.00 60.59 85 ARG A C 1
ATOM 724 O O . ARG A 1 85 ? 0.406 -10.366 -23.006 1.00 60.59 85 ARG A O 1
ATOM 731 N N . THR A 1 86 ? 0.329 -10.174 -20.765 1.00 63.78 86 THR A N 1
ATOM 732 C CA . THR A 1 86 ? 0.906 -8.830 -20.666 1.00 63.78 86 THR A CA 1
ATOM 733 C C . THR A 1 86 ? 2.426 -8.929 -20.737 1.00 63.78 86 THR A C 1
ATOM 735 O O . THR A 1 86 ? 3.021 -9.969 -20.455 1.00 63.78 86 THR A O 1
ATOM 738 N N . ASN A 1 87 ? 3.105 -7.852 -21.132 1.00 67.81 87 ASN A N 1
ATOM 739 C CA . ASN A 1 87 ? 4.566 -7.864 -21.207 1.00 67.81 87 ASN A CA 1
ATOM 740 C C . ASN A 1 87 ? 5.210 -7.587 -19.850 1.00 67.81 87 ASN A C 1
ATOM 742 O O . ASN A 1 87 ? 6.406 -7.298 -19.814 1.00 67.81 87 ASN A O 1
ATOM 746 N N . LEU A 1 88 ? 4.445 -7.705 -18.758 1.00 71.62 88 LEU A N 1
ATOM 747 C CA . LEU A 1 88 ? 4.826 -7.190 -17.455 1.00 71.62 88 LEU A CA 1
ATOM 748 C C . LEU A 1 88 ? 6.146 -7.785 -16.965 1.00 71.62 88 LEU A C 1
ATOM 750 O O . LEU A 1 88 ? 6.993 -7.053 -16.475 1.00 71.62 88 LEU A O 1
ATOM 754 N N . ILE A 1 89 ? 6.363 -9.084 -17.185 1.00 72.12 89 ILE A N 1
ATOM 755 C CA . ILE A 1 89 ? 7.603 -9.775 -16.803 1.00 72.12 89 ILE A CA 1
ATOM 756 C C . ILE A 1 89 ? 8.862 -9.134 -17.405 1.00 72.12 89 ILE A C 1
ATOM 758 O O . ILE A 1 89 ? 9.892 -9.075 -16.746 1.00 72.12 89 ILE A O 1
ATOM 762 N N . ASN A 1 90 ? 8.771 -8.585 -18.619 1.00 74.94 90 ASN A N 1
ATOM 763 C CA . ASN A 1 90 ? 9.931 -8.020 -19.312 1.00 74.94 90 ASN A CA 1
ATOM 764 C C . ASN A 1 90 ? 10.402 -6.703 -18.679 1.00 74.94 90 ASN A C 1
ATOM 766 O O . ASN A 1 90 ? 11.528 -6.294 -18.926 1.00 74.94 90 ASN A O 1
ATOM 770 N N . TYR A 1 91 ? 9.564 -6.048 -17.868 1.00 76.62 91 TYR A N 1
ATOM 771 C CA . TYR A 1 91 ? 9.946 -4.836 -17.139 1.00 76.62 91 TYR A CA 1
ATOM 772 C C . TYR A 1 91 ? 10.778 -5.134 -15.892 1.00 76.62 91 TYR A C 1
ATOM 774 O O . TYR A 1 91 ? 11.468 -4.248 -15.406 1.00 76.62 91 TYR A O 1
ATOM 782 N N . PHE A 1 92 ? 10.702 -6.355 -15.360 1.00 73.31 92 PHE A N 1
ATOM 783 C CA . PHE A 1 92 ? 11.377 -6.714 -14.113 1.00 73.31 92 PHE A CA 1
ATOM 784 C C . PHE A 1 92 ? 12.597 -7.609 -14.316 1.00 73.31 92 PHE A C 1
ATOM 786 O O . PHE A 1 92 ? 13.229 -8.002 -13.344 1.00 73.31 92 PHE A O 1
ATOM 793 N N . ASN A 1 93 ? 12.922 -7.957 -15.555 1.00 71.50 93 ASN A N 1
ATOM 794 C CA . ASN A 1 93 ? 14.140 -8.686 -15.856 1.00 71.50 93 ASN A CA 1
ATOM 795 C C . ASN A 1 93 ? 15.286 -7.688 -16.054 1.00 71.50 93 ASN A C 1
ATOM 797 O O . ASN A 1 93 ? 15.162 -6.736 -16.823 1.00 71.50 93 ASN A O 1
ATOM 801 N N . ASP A 1 94 ? 16.404 -7.918 -15.376 1.00 67.00 94 ASP A N 1
ATOM 802 C CA . ASP A 1 94 ? 17.618 -7.102 -15.485 1.00 67.00 94 ASP A CA 1
ATOM 803 C C . ASP A 1 94 ? 18.582 -7.598 -16.579 1.00 67.00 94 ASP A C 1
ATOM 805 O O . ASP A 1 94 ? 19.559 -6.915 -16.893 1.00 67.00 94 ASP A O 1
ATOM 809 N N . ASP A 1 95 ? 18.306 -8.755 -17.190 1.00 71.62 95 ASP A N 1
ATOM 810 C CA . ASP A 1 95 ? 19.152 -9.334 -18.227 1.00 71.62 95 ASP A CA 1
ATOM 811 C C . ASP A 1 95 ? 19.007 -8.611 -19.576 1.00 71.62 95 ASP A C 1
ATOM 813 O O . ASP A 1 95 ? 17.935 -8.132 -19.961 1.00 71.62 95 ASP A O 1
ATOM 817 N N . GLU A 1 96 ? 20.116 -8.548 -20.314 1.00 70.25 96 GLU A N 1
ATOM 818 C CA . GLU A 1 96 ? 20.222 -7.825 -21.584 1.00 70.25 96 GLU A CA 1
ATOM 819 C C . GLU A 1 96 ? 19.213 -8.327 -22.628 1.00 70.25 96 GLU A C 1
ATOM 821 O O . GLU A 1 96 ? 18.570 -7.526 -23.306 1.00 70.25 96 GLU A O 1
ATOM 826 N N . TYR A 1 97 ? 18.991 -9.643 -22.700 1.00 75.69 97 TYR A N 1
ATOM 827 C CA . TYR A 1 97 ? 18.064 -10.252 -23.653 1.00 75.69 97 TYR A CA 1
ATOM 828 C C . TYR A 1 97 ? 16.612 -9.816 -23.405 1.00 75.69 97 TYR A C 1
ATOM 830 O O . TYR A 1 97 ? 15.906 -9.417 -24.338 1.00 75.69 97 TYR A O 1
ATOM 838 N N . SER A 1 98 ? 16.161 -9.844 -22.151 1.00 72.75 98 SER A N 1
ATOM 839 C CA . SER A 1 98 ? 14.820 -9.392 -21.773 1.00 72.75 98 SER A CA 1
ATOM 840 C C . SER A 1 98 ? 14.612 -7.900 -22.037 1.00 72.75 98 SER A C 1
ATOM 842 O O . SER A 1 98 ? 13.535 -7.502 -22.492 1.00 72.75 98 SER A O 1
ATOM 844 N N . LYS A 1 99 ? 15.647 -7.076 -21.829 1.00 73.56 99 LYS A N 1
ATOM 845 C CA . LYS A 1 99 ? 15.631 -5.641 -22.159 1.00 73.56 99 LYS A CA 1
ATOM 846 C C . LYS A 1 99 ? 15.519 -5.412 -23.667 1.00 73.56 99 LYS A C 1
ATOM 848 O O . LYS A 1 99 ? 14.661 -4.643 -24.107 1.00 73.56 99 LYS A O 1
ATOM 853 N N . THR A 1 100 ? 16.298 -6.129 -24.481 1.00 76.69 100 THR A N 1
ATOM 854 C CA . THR A 1 100 ? 16.179 -6.079 -25.949 1.00 76.69 100 THR A CA 1
ATOM 855 C C . THR A 1 100 ? 14.774 -6.468 -26.402 1.00 76.69 100 THR A C 1
ATOM 857 O O . THR A 1 100 ? 14.181 -5.793 -27.246 1.00 76.69 100 THR A O 1
ATOM 860 N N . LEU A 1 101 ? 14.202 -7.520 -25.810 1.00 78.44 101 LEU A N 1
ATOM 861 C CA . LEU A 1 101 ? 12.844 -7.962 -26.115 1.00 78.44 101 LEU A CA 1
ATOM 862 C C . LEU A 1 101 ? 11.801 -6.891 -25.761 1.00 78.44 101 LEU A C 1
ATOM 864 O O . LEU A 1 101 ? 10.856 -6.680 -26.526 1.00 78.44 101 LEU A O 1
ATOM 868 N N . LEU A 1 102 ? 11.967 -6.200 -24.629 1.00 79.81 102 LEU A N 1
ATOM 869 C CA . LEU A 1 102 ? 11.111 -5.081 -24.241 1.00 79.81 102 LEU A CA 1
ATOM 870 C C . LEU A 1 102 ? 11.182 -3.950 -25.277 1.00 79.81 102 LEU A C 1
ATOM 872 O O . LEU A 1 102 ? 10.139 -3.498 -25.750 1.00 79.81 102 LEU A O 1
ATOM 876 N N . PHE A 1 103 ? 12.376 -3.532 -25.702 1.00 79.31 103 PHE A N 1
ATOM 877 C CA . PHE A 1 103 ? 12.529 -2.447 -26.682 1.00 79.31 103 PHE A CA 1
ATOM 878 C C . PHE A 1 103 ? 11.974 -2.788 -28.055 1.00 79.31 103 PHE A C 1
ATOM 880 O O . PHE A 1 103 ? 11.254 -1.975 -28.636 1.00 79.31 103 PHE A O 1
ATOM 887 N N . GLN A 1 104 ? 12.225 -4.002 -28.543 1.00 82.19 104 GLN A N 1
ATOM 888 C CA . GLN A 1 104 ? 11.652 -4.472 -29.804 1.00 82.19 104 GLN A CA 1
ATOM 889 C C . GLN A 1 104 ? 10.122 -4.411 -29.774 1.00 82.19 104 GLN A C 1
ATOM 891 O O . GLN A 1 104 ? 9.493 -3.949 -30.728 1.00 82.19 104 GLN A O 1
ATOM 896 N N . LYS A 1 105 ? 9.508 -4.819 -28.658 1.00 81.19 105 LYS A N 1
ATOM 897 C CA . LYS A 1 105 ? 8.049 -4.769 -28.481 1.00 81.19 105 LYS A CA 1
ATOM 898 C C . LYS A 1 105 ? 7.513 -3.344 -28.389 1.00 81.19 105 LYS A C 1
ATOM 900 O O . LYS A 1 105 ? 6.461 -3.056 -28.959 1.00 81.19 105 LYS A O 1
ATOM 905 N N . LEU A 1 106 ? 8.228 -2.462 -27.696 1.00 83.94 106 LEU A N 1
ATOM 906 C CA . LEU A 1 106 ? 7.868 -1.050 -27.555 1.00 83.94 106 LEU A CA 1
ATOM 907 C C . LEU A 1 106 ? 8.235 -0.208 -28.785 1.00 83.94 106 LEU A C 1
ATOM 909 O O . LEU A 1 106 ? 7.898 0.972 -28.823 1.00 83.94 106 LEU A O 1
ATOM 913 N N . LYS A 1 107 ? 8.873 -0.811 -29.799 1.00 86.69 107 LYS A N 1
ATOM 914 C CA . LYS A 1 107 ? 9.385 -0.135 -31.001 1.00 86.69 107 LYS A CA 1
ATOM 915 C C . LYS A 1 107 ? 10.325 1.024 -30.662 1.00 86.69 107 LYS A C 1
ATOM 917 O O . LYS A 1 107 ? 10.336 2.044 -31.345 1.00 86.69 107 LYS A O 1
ATOM 922 N N . ILE A 1 108 ? 11.098 0.855 -29.595 1.00 81.50 108 ILE A N 1
ATOM 923 C CA . ILE A 1 108 ? 12.148 1.788 -29.206 1.00 81.50 108 ILE A CA 1
ATOM 924 C C . ILE A 1 108 ? 13.376 1.425 -30.041 1.00 81.50 108 ILE A C 1
ATOM 926 O O . ILE A 1 108 ? 13.867 0.299 -29.963 1.00 81.50 108 ILE A O 1
ATOM 930 N N . ASN A 1 109 ? 13.839 2.360 -30.870 1.00 72.31 109 ASN A N 1
ATOM 931 C CA . ASN A 1 109 ? 15.125 2.213 -31.551 1.00 72.31 109 ASN A CA 1
ATOM 932 C C . ASN A 1 109 ? 16.229 2.170 -30.488 1.00 72.31 109 ASN A C 1
ATOM 934 O O . ASN A 1 109 ? 16.127 2.914 -29.514 1.00 72.31 109 ASN A O 1
ATOM 938 N N . GLU A 1 110 ? 17.212 1.274 -30.660 1.00 62.00 110 GLU A N 1
ATOM 939 C CA . GLU A 1 110 ? 18.232 0.923 -29.657 1.00 62.00 110 GLU A CA 1
ATOM 940 C C . GLU A 1 110 ? 18.619 2.099 -28.747 1.00 62.00 110 GLU A C 1
ATOM 942 O O . GLU A 1 110 ? 19.015 3.161 -29.239 1.00 62.00 110 GLU A O 1
ATOM 947 N N . PRO A 1 111 ? 18.495 1.949 -27.421 1.00 57.16 111 PRO A N 1
ATOM 948 C CA . PRO A 1 111 ? 18.776 3.053 -26.534 1.00 57.16 111 PRO A CA 1
ATOM 949 C C . PRO A 1 111 ? 20.268 3.369 -26.471 1.00 57.16 111 PRO A C 1
ATOM 951 O O . PRO A 1 111 ? 21.099 2.489 -26.279 1.00 57.16 111 PRO A O 1
ATOM 954 N N . PHE A 1 112 ? 20.585 4.663 -26.470 1.00 56.91 112 PHE A N 1
ATOM 955 C CA . PHE A 1 112 ? 21.897 5.210 -26.105 1.00 56.91 112 PHE A CA 1
ATOM 956 C C . PHE A 1 112 ? 22.133 5.212 -24.577 1.00 56.91 112 PHE A C 1
ATOM 958 O O . PHE A 1 112 ? 22.675 6.180 -24.032 1.00 56.91 112 PHE A O 1
ATOM 965 N N . PHE A 1 113 ? 21.658 4.190 -23.861 1.00 57.56 113 PHE A N 1
ATOM 966 C CA . PHE A 1 113 ? 21.894 4.037 -22.423 1.00 57.56 113 PHE A CA 1
ATOM 967 C C . PHE A 1 113 ? 23.026 3.036 -22.202 1.00 57.56 113 PHE A C 1
ATOM 969 O O . PHE A 1 113 ? 23.055 1.992 -22.851 1.00 57.56 113 PHE A O 1
ATOM 976 N N . ASP A 1 114 ? 23.926 3.326 -21.260 1.00 64.31 114 ASP A N 1
ATOM 977 C CA . ASP A 1 114 ? 24.631 2.227 -20.609 1.00 64.31 114 ASP A CA 1
ATOM 978 C C . ASP A 1 114 ? 23.640 1.466 -19.702 1.00 64.31 114 ASP A C 1
ATOM 980 O O . ASP A 1 114 ? 22.592 1.992 -19.308 1.00 64.31 114 ASP A O 1
ATOM 984 N N . LEU A 1 115 ? 23.939 0.198 -19.420 1.00 61.81 115 LEU A N 1
ATOM 985 C CA . LEU A 1 115 ? 23.059 -0.698 -18.666 1.00 61.81 115 LEU A CA 1
ATOM 986 C C . LEU A 1 115 ? 22.692 -0.165 -17.268 1.00 61.81 115 LEU A C 1
ATOM 988 O O . LEU A 1 115 ? 21.538 -0.315 -16.866 1.00 61.81 115 LEU A O 1
ATOM 992 N N . MET A 1 116 ? 23.619 0.488 -16.559 1.00 64.38 116 M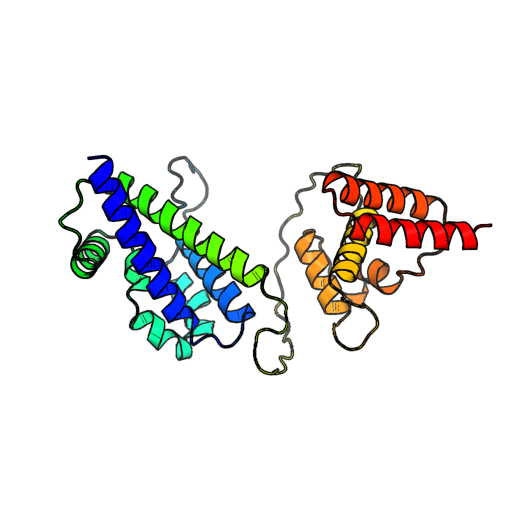ET A N 1
ATOM 993 C CA . MET A 1 116 ? 23.378 1.041 -15.220 1.00 64.38 116 MET A CA 1
ATOM 994 C C . MET A 1 116 ? 22.459 2.260 -15.255 1.00 64.38 116 MET A C 1
ATOM 996 O O . MET A 1 116 ? 21.568 2.387 -14.410 1.00 64.38 116 MET A O 1
ATOM 1000 N N . ASP A 1 117 ? 22.660 3.146 -16.232 1.00 65.38 117 ASP A N 1
ATOM 1001 C CA . ASP A 1 117 ? 21.811 4.324 -16.437 1.00 65.38 117 ASP A CA 1
ATOM 1002 C C . ASP A 1 117 ? 20.362 3.896 -16.708 1.00 65.38 117 ASP A C 1
ATOM 1004 O O . ASP A 1 117 ? 19.419 4.480 -16.170 1.00 65.38 117 ASP A O 1
ATOM 1008 N N . PHE A 1 118 ? 20.174 2.848 -17.514 1.00 66.12 118 PHE A N 1
ATOM 1009 C CA . PHE A 1 118 ? 18.852 2.303 -17.808 1.00 66.12 118 PHE A CA 1
ATOM 1010 C C . PHE A 1 118 ? 18.201 1.647 -16.587 1.00 66.12 118 PHE A C 1
ATOM 1012 O O . PHE A 1 118 ? 17.015 1.875 -16.348 1.00 66.12 118 PHE A O 1
ATOM 1019 N N . ASP A 1 119 ? 18.952 0.873 -15.803 1.00 65.25 119 ASP A N 1
ATOM 1020 C CA . ASP A 1 119 ? 18.417 0.183 -14.625 1.00 65.25 119 ASP A CA 1
ATOM 1021 C C . ASP A 1 119 ? 17.932 1.162 -13.560 1.00 65.25 119 ASP A C 1
ATOM 1023 O O . ASP A 1 119 ? 16.804 1.033 -13.079 1.00 65.25 119 ASP A O 1
ATOM 1027 N N . HIS A 1 120 ? 18.701 2.213 -13.270 1.00 69.44 120 HIS A N 1
ATOM 1028 C CA . HIS A 1 120 ? 18.234 3.301 -12.406 1.00 69.44 120 HIS A CA 1
ATOM 1029 C C . HIS A 1 120 ? 16.978 3.969 -12.964 1.00 69.44 120 HIS A C 1
ATOM 1031 O O . HIS A 1 120 ? 16.024 4.259 -12.235 1.00 69.44 120 HIS A O 1
ATOM 1037 N N . PHE A 1 121 ? 16.977 4.214 -14.271 1.00 69.12 121 PHE A N 1
ATOM 1038 C CA . PHE A 1 121 ? 15.926 4.963 -14.927 1.00 69.12 121 PHE A CA 1
ATOM 1039 C C . PHE A 1 121 ? 14.592 4.201 -14.956 1.00 69.12 121 PHE A C 1
ATOM 1041 O O . PHE A 1 121 ? 13.545 4.739 -14.585 1.00 69.12 121 PHE A O 1
ATOM 1048 N N . VAL A 1 122 ? 14.619 2.927 -15.344 1.00 68.44 122 VAL A N 1
ATOM 1049 C CA . VAL A 1 122 ? 13.443 2.054 -15.351 1.00 68.44 122 VAL A CA 1
ATOM 1050 C C . VAL A 1 122 ? 12.962 1.789 -13.940 1.00 68.44 122 VAL A C 1
ATOM 1052 O O . VAL A 1 122 ? 11.766 1.931 -13.696 1.00 68.44 122 VAL A O 1
ATOM 1055 N N . THR A 1 123 ? 13.857 1.507 -12.994 1.00 71.06 123 THR A N 1
ATOM 1056 C CA . THR A 1 123 ? 13.480 1.294 -11.589 1.00 71.06 123 THR A CA 1
ATOM 1057 C C . THR A 1 123 ? 12.692 2.478 -11.048 1.00 71.06 123 THR A C 1
ATOM 1059 O O . THR A 1 123 ? 11.605 2.293 -10.498 1.00 71.06 123 THR A O 1
ATOM 1062 N N . PHE A 1 124 ? 13.160 3.702 -11.308 1.00 76.19 124 PHE A N 1
ATOM 1063 C CA . PHE A 1 124 ? 12.449 4.914 -10.913 1.00 76.19 124 PHE A CA 1
ATOM 1064 C C . PHE A 1 124 ? 11.046 5.006 -11.535 1.00 76.19 124 PHE A C 1
ATOM 1066 O O . PHE A 1 124 ? 10.073 5.323 -10.844 1.00 76.19 124 PHE A O 1
ATOM 1073 N N . VAL A 1 125 ? 10.908 4.714 -12.834 1.00 77.06 125 VAL A N 1
ATOM 1074 C CA . VAL A 1 125 ? 9.608 4.734 -13.529 1.00 77.06 125 VAL A CA 1
ATOM 1075 C C . VAL A 1 125 ? 8.660 3.679 -12.964 1.00 77.06 125 VAL A C 1
ATOM 1077 O O . VAL A 1 125 ? 7.492 3.985 -12.698 1.00 77.06 125 VAL A O 1
ATOM 1080 N N . LEU A 1 126 ? 9.140 2.453 -12.761 1.00 79.19 126 LEU A N 1
ATOM 1081 C CA . LEU A 1 126 ? 8.340 1.345 -12.247 1.00 79.19 126 LEU A CA 1
ATOM 1082 C C . LEU A 1 126 ? 7.897 1.612 -10.807 1.00 79.19 126 LEU A C 1
ATOM 1084 O O . LEU A 1 126 ? 6.702 1.545 -10.512 1.00 79.19 126 LEU A O 1
ATOM 1088 N N . GLU A 1 127 ? 8.825 1.989 -9.927 1.00 78.69 127 GLU A N 1
ATOM 1089 C CA . GLU A 1 127 ? 8.547 2.260 -8.517 1.00 78.69 127 GLU A CA 1
ATOM 1090 C C . GLU A 1 127 ? 7.552 3.413 -8.357 1.00 78.69 127 GLU A C 1
ATOM 1092 O O . GLU A 1 127 ? 6.554 3.288 -7.635 1.00 78.69 127 GLU A O 1
ATOM 1097 N N . LYS A 1 128 ? 7.759 4.517 -9.084 1.00 78.75 128 LYS A N 1
ATOM 1098 C CA . LYS A 1 128 ? 6.852 5.669 -9.056 1.00 78.75 128 LYS A CA 1
ATOM 1099 C C . LYS A 1 128 ? 5.460 5.306 -9.567 1.00 78.75 128 LYS A C 1
ATOM 1101 O O . LYS A 1 128 ? 4.457 5.736 -8.991 1.00 78.75 128 LYS A O 1
ATOM 1106 N N . THR A 1 129 ? 5.380 4.500 -10.624 1.00 80.19 129 THR A N 1
ATOM 1107 C CA . THR A 1 129 ? 4.101 4.066 -11.203 1.00 80.19 129 THR A CA 1
ATOM 1108 C C . THR A 1 129 ? 3.333 3.148 -10.261 1.00 80.19 129 THR A C 1
ATOM 1110 O O . THR A 1 129 ? 2.127 3.344 -10.077 1.00 80.19 129 THR A O 1
ATOM 1113 N N . LEU A 1 130 ? 4.013 2.178 -9.647 1.00 80.44 130 LEU A N 1
ATOM 1114 C CA . LEU A 1 130 ? 3.405 1.258 -8.686 1.00 80.44 130 LEU A CA 1
ATOM 1115 C C . LEU A 1 130 ? 2.973 1.985 -7.414 1.00 80.44 130 LEU A C 1
ATOM 1117 O O . LEU A 1 130 ? 1.865 1.751 -6.945 1.00 80.44 130 LEU A O 1
ATOM 1121 N N . THR A 1 131 ? 3.788 2.910 -6.900 1.00 78.06 131 THR A N 1
ATOM 1122 C CA . THR A 1 131 ? 3.427 3.748 -5.743 1.00 78.06 131 THR A CA 1
ATOM 1123 C C . THR A 1 131 ? 2.180 4.575 -6.044 1.00 78.06 131 THR A C 1
ATOM 1125 O O . THR A 1 131 ? 1.219 4.539 -5.288 1.00 78.06 131 THR A O 1
ATOM 1128 N N . THR A 1 132 ? 2.123 5.212 -7.218 1.00 78.06 132 THR A N 1
ATOM 1129 C CA . THR A 1 132 ? 0.944 5.991 -7.633 1.00 78.06 132 THR A CA 1
ATOM 1130 C C . THR A 1 132 ? -0.316 5.124 -7.755 1.00 78.06 132 THR A C 1
ATOM 1132 O O . THR A 1 132 ? -1.411 5.582 -7.430 1.00 78.06 132 THR A O 1
ATOM 1135 N N . HIS A 1 133 ? -0.206 3.887 -8.254 1.00 77.56 133 HIS A N 1
ATOM 1136 C CA . HIS A 1 133 ? -1.355 2.975 -8.307 1.00 77.56 133 HIS A CA 1
ATOM 1137 C C . HIS A 1 133 ? -1.771 2.506 -6.914 1.00 77.56 133 HIS A C 1
ATOM 1139 O O . HIS A 1 133 ? -2.965 2.472 -6.633 1.00 77.56 133 HIS A O 1
ATOM 1145 N N . LEU A 1 134 ? -0.808 2.188 -6.048 1.00 77.88 134 LEU A N 1
ATOM 1146 C CA . LEU A 1 134 ? -1.071 1.807 -4.665 1.00 77.88 134 LEU A CA 1
ATOM 1147 C C . LEU A 1 134 ? -1.810 2.925 -3.926 1.00 77.88 134 LEU A C 1
ATOM 1149 O O . LEU A 1 134 ? -2.859 2.667 -3.348 1.00 77.88 134 LEU A O 1
ATOM 1153 N N . ASP A 1 135 ? -1.336 4.166 -4.034 1.00 75.12 135 ASP A N 1
ATOM 1154 C CA . ASP A 1 135 ? -1.985 5.331 -3.428 1.00 75.12 135 ASP A CA 1
ATOM 1155 C C . ASP A 1 135 ? -3.427 5.479 -3.924 1.00 75.12 135 ASP A C 1
ATOM 1157 O O . ASP A 1 135 ? -4.346 5.666 -3.133 1.00 75.12 135 ASP A O 1
ATOM 1161 N N . LYS A 1 136 ? -3.662 5.329 -5.234 1.00 79.50 136 LYS A N 1
ATOM 1162 C CA . LYS A 1 136 ? -5.020 5.375 -5.798 1.00 79.50 136 LYS A CA 1
ATOM 1163 C C . LYS A 1 136 ? -5.917 4.276 -5.240 1.00 79.50 136 LYS A C 1
ATOM 1165 O O . LYS A 1 136 ? -7.062 4.569 -4.919 1.00 79.50 136 LYS A O 1
ATOM 1170 N N . LEU A 1 137 ? -5.417 3.044 -5.138 1.00 76.69 137 LEU A N 1
ATOM 1171 C CA . LEU A 1 137 ? -6.179 1.912 -4.608 1.00 76.69 137 LEU A CA 1
ATOM 1172 C C . LEU A 1 137 ? -6.477 2.073 -3.114 1.00 76.69 137 LEU A C 1
ATOM 1174 O O . LEU A 1 137 ? -7.591 1.790 -2.691 1.00 76.69 137 LEU A O 1
ATOM 1178 N N . LEU A 1 138 ? -5.522 2.578 -2.330 1.00 74.81 138 LEU A N 1
ATOM 1179 C CA . LEU A 1 138 ? -5.692 2.852 -0.898 1.00 74.81 138 LEU A CA 1
ATOM 1180 C C . LEU A 1 138 ? -6.679 3.994 -0.622 1.00 74.81 138 LEU A C 1
ATOM 1182 O O . LEU A 1 138 ? -7.273 4.052 0.452 1.00 74.81 138 LEU A O 1
ATOM 1186 N N . LEU A 1 139 ? -6.859 4.898 -1.586 1.00 74.75 139 LEU A N 1
ATOM 1187 C CA . LEU A 1 139 ? -7.831 5.988 -1.527 1.00 74.75 139 LEU A CA 1
ATOM 1188 C C . LEU A 1 139 ? -9.224 5.585 -2.044 1.00 74.75 139 LEU A C 1
ATOM 1190 O O . LEU A 1 139 ? -10.148 6.399 -1.973 1.00 74.75 139 LEU A O 1
ATOM 1194 N N . LEU A 1 140 ? -9.403 4.360 -2.560 1.00 70.44 140 LEU A N 1
ATOM 1195 C CA . LEU A 1 140 ? -10.727 3.866 -2.929 1.00 70.44 140 LEU A CA 1
ATOM 1196 C C . LEU A 1 140 ? -11.553 3.581 -1.663 1.00 70.44 140 LEU A C 1
ATOM 1198 O O . LEU A 1 140 ? -11.052 2.966 -0.721 1.00 70.44 140 LEU A O 1
ATOM 1202 N N . PRO A 1 141 ? -12.831 3.999 -1.615 1.00 55.28 141 PRO A N 1
ATOM 1203 C CA . PRO A 1 141 ? -13.697 3.672 -0.494 1.00 55.28 141 PRO A CA 1
ATOM 1204 C C . PRO A 1 141 ? -13.895 2.147 -0.405 1.00 55.28 141 PRO A C 1
ATOM 1206 O O . PRO A 1 141 ? -14.008 1.488 -1.439 1.00 55.28 141 PRO A O 1
ATOM 1209 N N . PRO A 1 142 ? -14.028 1.572 0.803 1.00 51.16 142 PRO A N 1
ATOM 1210 C CA . PRO A 1 142 ? -14.039 0.119 1.034 1.00 51.16 142 PRO A CA 1
ATOM 1211 C C . PRO A 1 142 ? -15.174 -0.666 0.337 1.00 51.16 142 PRO A C 1
ATOM 1213 O O . PRO A 1 142 ? -15.197 -1.888 0.396 1.00 51.16 142 PRO A O 1
ATOM 1216 N N . ASN A 1 143 ? -16.091 0.009 -0.365 1.00 47.12 143 ASN A N 1
ATOM 1217 C CA . ASN A 1 143 ? -17.258 -0.585 -1.021 1.00 47.12 143 ASN A CA 1
ATOM 1218 C C . ASN A 1 143 ? -17.222 -0.537 -2.563 1.00 47.12 143 A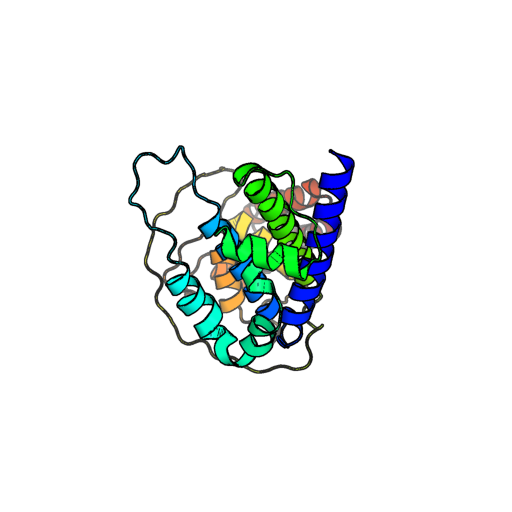SN A C 1
ATOM 1220 O O . ASN A 1 143 ? -18.250 -0.767 -3.198 1.00 47.12 143 ASN A O 1
ATOM 1224 N N . THR A 1 144 ? -16.086 -0.232 -3.204 1.00 47.25 144 THR A N 1
ATOM 1225 C CA . THR A 1 144 ? -15.994 -0.256 -4.685 1.00 47.25 144 THR A CA 1
ATOM 1226 C C . THR A 1 144 ? -15.867 -1.652 -5.308 1.00 47.25 144 THR A C 1
ATOM 1228 O O . THR A 1 144 ? -15.910 -1.771 -6.531 1.00 47.25 144 THR A O 1
ATOM 1231 N N . SER A 1 145 ? -15.786 -2.712 -4.504 1.00 41.12 145 SER A N 1
ATOM 1232 C CA . SER A 1 145 ? -15.757 -4.102 -4.975 1.00 41.12 145 SER A CA 1
ATOM 1233 C C . SER A 1 145 ? -17.152 -4.722 -4.849 1.00 41.12 145 SER A C 1
ATOM 1235 O O . SER A 1 145 ? -17.759 -4.673 -3.780 1.00 41.12 145 SER A O 1
ATOM 1237 N N . LYS A 1 146 ? -17.676 -5.306 -5.932 1.00 41.78 146 LYS A N 1
ATOM 1238 C CA . LYS A 1 146 ? -18.939 -6.057 -5.902 1.00 41.78 146 LYS A CA 1
ATOM 1239 C C . LYS A 1 146 ? -18.811 -7.262 -4.961 1.00 41.78 146 LYS A C 1
ATOM 1241 O O . LYS A 1 146 ? -17.903 -8.063 -5.126 1.00 41.78 146 LYS A O 1
ATOM 1246 N N . GLU A 1 147 ? -19.749 -7.343 -4.019 1.00 36.06 147 GLU A N 1
ATOM 1247 C CA . GLU A 1 147 ? -20.205 -8.524 -3.270 1.00 36.06 147 GLU A CA 1
ATOM 1248 C C . GLU A 1 147 ? -19.146 -9.508 -2.728 1.00 36.06 147 GLU A C 1
ATOM 1250 O O . GLU A 1 147 ? -18.655 -10.409 -3.398 1.00 36.06 147 GLU A O 1
ATOM 1255 N N . SER A 1 148 ? -18.894 -9.340 -1.428 1.00 40.66 148 SER A N 1
ATOM 1256 C CA . SER A 1 148 ? -18.739 -10.348 -0.371 1.00 40.66 148 SER A CA 1
ATOM 1257 C C . SER A 1 148 ? -18.435 -11.808 -0.748 1.00 40.66 148 SER A C 1
ATOM 1259 O O . SER A 1 148 ? -19.299 -12.532 -1.236 1.00 40.66 148 SER A O 1
ATOM 1261 N N . ALA A 1 149 ? -17.306 -12.320 -0.246 1.00 34.50 149 ALA A N 1
ATOM 1262 C CA . ALA A 1 149 ? -17.228 -13.707 0.207 1.00 34.50 149 ALA A CA 1
ATOM 1263 C C . ALA A 1 149 ? -16.333 -13.851 1.450 1.00 34.50 149 ALA A C 1
ATOM 1265 O O . ALA A 1 149 ? -15.211 -13.363 1.526 1.00 34.50 149 ALA A O 1
ATOM 1266 N N . VAL A 1 150 ? -16.909 -14.528 2.437 1.00 41.97 150 VAL A N 1
ATOM 1267 C CA . VAL A 1 150 ? -16.408 -14.863 3.772 1.00 41.97 150 VAL A CA 1
ATOM 1268 C C . VAL A 1 150 ? -15.076 -15.624 3.713 1.00 41.97 150 VAL A C 1
ATOM 1270 O O . VAL A 1 150 ? -15.009 -16.682 3.094 1.00 41.97 150 VAL A O 1
ATOM 1273 N N . ILE A 1 151 ? -14.050 -15.165 4.443 1.00 34.00 151 ILE A N 1
ATOM 1274 C CA . ILE A 1 151 ? -12.824 -15.944 4.695 1.00 34.00 151 ILE A CA 1
ATOM 1275 C C . ILE A 1 151 ? -12.646 -16.142 6.207 1.00 34.00 151 ILE A C 1
ATOM 1277 O O . ILE A 1 151 ? -12.475 -15.191 6.969 1.00 34.00 151 ILE A O 1
ATOM 1281 N N . LYS A 1 152 ? -12.693 -17.408 6.641 1.00 33.00 152 LYS A N 1
ATOM 1282 C CA . LYS A 1 152 ? -12.254 -17.857 7.973 1.00 33.00 152 LYS A CA 1
ATOM 1283 C C . LYS A 1 152 ? -10.719 -17.834 8.034 1.00 33.00 152 LYS A C 1
ATOM 1285 O O . LYS A 1 152 ? -10.105 -18.359 7.109 1.00 33.00 152 LYS A O 1
ATOM 1290 N N . PRO A 1 153 ? -10.087 -17.318 9.103 1.00 35.72 153 PRO A N 1
ATOM 1291 C CA . PRO A 1 153 ? -8.640 -17.400 9.242 1.00 35.72 153 PRO A CA 1
ATOM 1292 C C . PRO A 1 153 ? -8.230 -18.733 9.887 1.00 35.72 153 PRO A C 1
ATOM 1294 O O . PRO A 1 153 ? -8.692 -19.060 10.981 1.00 35.72 153 PRO A O 1
ATOM 1297 N N . GLU A 1 154 ? -7.334 -19.472 9.232 1.00 32.06 154 GLU A N 1
ATOM 1298 C CA . GLU A 1 154 ? -6.481 -20.465 9.896 1.00 32.06 154 GLU A CA 1
ATOM 1299 C C . GLU A 1 154 ? -5.245 -19.773 10.505 1.00 32.06 154 GLU A C 1
ATOM 1301 O O . GLU A 1 154 ? -4.768 -18.775 9.957 1.00 32.06 154 GLU A O 1
ATOM 1306 N N . PRO A 1 155 ? -4.738 -20.249 11.656 1.00 37.22 155 PRO A N 1
ATOM 1307 C CA . PRO A 1 155 ? -3.626 -19.622 12.353 1.00 37.22 155 PRO A CA 1
ATOM 1308 C C . PRO A 1 155 ? -2.288 -20.107 11.784 1.00 37.22 155 PRO A C 1
ATOM 1310 O O . PRO A 1 155 ? -2.046 -21.306 11.684 1.00 37.22 155 PRO A O 1
ATOM 1313 N N . THR A 1 156 ? -1.389 -19.179 11.464 1.00 30.73 156 THR A N 1
ATOM 1314 C CA . THR A 1 156 ? 0.020 -19.492 11.189 1.00 30.73 156 THR A CA 1
ATOM 1315 C C . THR A 1 156 ? 0.889 -18.724 12.178 1.00 30.73 156 THR A C 1
ATOM 1317 O O . THR A 1 156 ? 0.757 -17.508 12.322 1.00 30.73 156 THR A O 1
ATOM 1320 N N . GLU A 1 157 ? 1.718 -19.462 12.912 1.00 32.09 157 GLU A N 1
ATOM 1321 C CA . GLU A 1 157 ? 2.641 -18.962 13.930 1.00 32.09 157 GLU A CA 1
ATOM 1322 C C . GLU A 1 157 ? 3.720 -18.066 13.297 1.00 32.09 157 GLU A C 1
ATOM 1324 O O . GLU A 1 157 ? 4.288 -18.399 12.257 1.00 32.09 157 GLU A O 1
ATOM 1329 N N . ILE A 1 158 ? 3.993 -16.913 13.919 1.00 34.28 158 ILE A N 1
ATOM 1330 C CA . ILE A 1 158 ? 5.022 -15.955 13.490 1.00 34.28 158 ILE A CA 1
ATOM 1331 C C . ILE A 1 158 ? 6.224 -16.089 14.442 1.00 34.28 158 ILE A C 1
ATOM 1333 O O . ILE A 1 158 ? 6.015 -16.018 15.656 1.00 34.28 158 ILE A O 1
ATOM 1337 N N . PRO A 1 159 ? 7.464 -16.247 13.939 1.00 32.19 159 PRO A N 1
ATOM 1338 C CA . PRO A 1 159 ? 8.653 -16.300 14.780 1.00 32.19 159 PRO A CA 1
ATOM 1339 C C . PRO A 1 159 ? 8.975 -14.936 15.408 1.00 32.19 159 PRO A C 1
ATOM 1341 O O . PRO A 1 159 ? 8.877 -13.887 14.771 1.00 32.19 159 PRO A O 1
ATOM 1344 N N . GLU A 1 160 ? 9.368 -14.972 16.681 1.00 39.38 160 GLU A N 1
ATOM 1345 C CA . GLU A 1 160 ? 9.759 -13.819 17.492 1.00 39.38 160 GLU A CA 1
ATOM 1346 C C . GLU A 1 160 ? 11.082 -13.202 17.002 1.00 39.38 160 GLU A C 1
ATOM 1348 O O . GLU A 1 160 ? 12.098 -13.887 16.900 1.00 39.38 160 GLU A O 1
ATOM 1353 N N . GLY A 1 161 ? 11.096 -11.887 16.747 1.00 29.39 161 GLY A N 1
ATOM 1354 C CA . GLY A 1 161 ? 12.291 -11.176 16.282 1.00 29.39 161 GLY A CA 1
ATOM 1355 C C . GLY A 1 161 ? 12.332 -9.693 16.663 1.00 29.39 161 GLY A C 1
ATOM 1356 O O . GLY A 1 161 ? 11.866 -8.842 15.922 1.00 29.39 161 GLY A O 1
ATOM 1357 N N . ASN A 1 162 ? 12.914 -9.427 17.836 1.00 29.12 162 ASN A N 1
ATOM 1358 C CA . ASN A 1 162 ? 13.602 -8.219 18.323 1.00 29.12 162 ASN A CA 1
ATOM 1359 C C . ASN A 1 162 ? 13.020 -6.800 18.112 1.00 29.12 162 ASN A C 1
ATOM 1361 O O . ASN A 1 162 ? 13.120 -6.162 17.070 1.00 29.12 162 ASN A O 1
ATOM 1365 N N . GLN A 1 163 ? 12.566 -6.240 19.240 1.00 32.88 163 GLN A N 1
ATOM 1366 C CA . GLN A 1 163 ? 12.142 -4.853 19.442 1.00 32.88 163 GLN A CA 1
ATOM 1367 C C . GLN A 1 163 ? 13.343 -3.890 19.513 1.00 32.88 163 GLN A C 1
ATOM 1369 O O . GLN A 1 163 ? 14.060 -3.882 20.517 1.00 32.88 163 GLN A O 1
ATOM 1374 N N . SER A 1 164 ? 13.503 -2.991 18.539 1.00 30.06 164 SER A N 1
ATOM 1375 C CA . SER A 1 164 ? 14.341 -1.795 18.708 1.00 30.06 164 SER A CA 1
ATOM 1376 C C . SER A 1 164 ? 13.493 -0.637 19.261 1.00 30.06 164 SER A C 1
ATOM 1378 O O . SER A 1 164 ? 12.507 -0.184 18.684 1.00 30.06 164 SER A O 1
ATOM 1380 N N . LYS A 1 165 ? 13.830 -0.200 20.479 1.00 36.06 165 LYS A N 1
ATOM 1381 C CA . LYS A 1 165 ? 13.142 0.870 21.212 1.00 36.06 165 LYS A CA 1
ATOM 1382 C C . LYS A 1 165 ? 13.743 2.228 20.850 1.00 36.06 165 LYS A C 1
ATOM 1384 O O . LYS A 1 165 ? 14.696 2.653 21.495 1.00 36.06 165 LYS A O 1
ATOM 1389 N N . ILE A 1 166 ? 13.112 2.966 19.942 1.00 34.66 166 ILE A N 1
ATOM 1390 C CA . ILE A 1 166 ? 13.212 4.432 19.943 1.00 34.66 166 ILE A CA 1
ATOM 1391 C C . ILE A 1 166 ? 12.088 4.938 20.853 1.00 34.66 166 ILE A C 1
ATOM 1393 O O . ILE A 1 166 ? 10.943 5.105 20.439 1.00 34.66 166 ILE A O 1
ATOM 1397 N N . LYS A 1 167 ? 12.378 5.095 22.149 1.00 36.91 167 LYS A N 1
ATOM 1398 C CA . LYS A 1 167 ? 11.424 5.684 23.099 1.00 36.91 167 LYS A CA 1
ATOM 1399 C C . LYS A 1 167 ? 11.432 7.198 22.924 1.00 36.91 167 LYS A C 1
ATOM 1401 O O . LYS A 1 167 ? 12.207 7.883 23.581 1.00 36.91 167 LYS A O 1
ATOM 1406 N N . ASN A 1 168 ? 10.543 7.714 22.083 1.00 43.56 168 ASN A N 1
ATOM 1407 C CA . ASN A 1 168 ? 10.134 9.107 22.191 1.00 43.56 168 ASN A CA 1
ATOM 1408 C C . ASN A 1 168 ? 9.219 9.217 23.433 1.00 43.56 168 ASN A C 1
ATOM 1410 O O . ASN A 1 168 ? 8.142 8.613 23.428 1.00 43.56 168 ASN A O 1
ATOM 1414 N N . PRO A 1 169 ? 9.639 9.878 24.530 1.00 53.00 169 PRO A N 1
ATOM 1415 C CA . PRO A 1 169 ? 8.923 9.847 25.811 1.00 53.00 169 PRO A CA 1
ATOM 1416 C C . PRO A 1 169 ? 7.498 10.417 25.730 1.00 53.00 169 PRO A C 1
ATOM 1418 O O . PRO A 1 169 ? 6.665 10.103 26.581 1.00 53.00 169 PRO A O 1
ATOM 1421 N N . GLU A 1 170 ? 7.187 11.197 24.693 1.00 60.69 170 GLU A N 1
ATOM 1422 C CA . GLU A 1 170 ? 5.856 11.767 24.483 1.00 60.69 170 GLU A CA 1
ATOM 1423 C C . GLU A 1 170 ? 4.848 10.785 23.860 1.00 60.69 170 GLU A C 1
ATOM 1425 O O . GLU A 1 170 ? 3.653 10.867 24.156 1.00 60.69 170 GLU A O 1
ATOM 1430 N N . PHE A 1 171 ? 5.301 9.803 23.074 1.00 68.38 171 PHE A N 1
ATOM 1431 C CA . PHE A 1 171 ? 4.447 8.805 22.416 1.00 68.38 171 PHE A CA 1
ATOM 1432 C C . PHE A 1 171 ? 4.363 7.519 23.238 1.00 68.38 171 PHE A C 1
ATOM 1434 O O . PHE A 1 171 ? 4.854 6.455 22.857 1.00 68.38 171 PHE A O 1
ATOM 1441 N N . ASN A 1 172 ? 3.733 7.608 24.408 1.00 81.62 172 ASN A N 1
ATOM 1442 C CA . ASN A 1 172 ? 3.468 6.417 25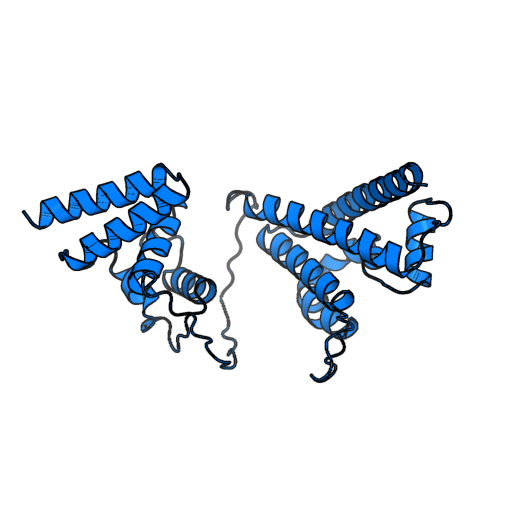.206 1.00 81.62 172 ASN A CA 1
ATOM 1443 C C . ASN A 1 172 ? 2.407 5.518 24.530 1.00 81.62 172 ASN A C 1
ATOM 1445 O O . ASN A 1 172 ? 1.598 5.967 23.714 1.00 81.62 172 ASN A O 1
ATOM 1449 N N . ARG A 1 173 ? 2.386 4.231 24.904 1.00 78.81 173 ARG A N 1
ATOM 1450 C CA . ARG A 1 173 ? 1.462 3.247 24.316 1.00 78.81 173 ARG A CA 1
ATOM 1451 C C . ARG A 1 173 ? -0.007 3.666 24.441 1.00 78.81 173 ARG A C 1
ATOM 1453 O O . ARG A 1 173 ? -0.783 3.500 23.511 1.00 78.81 173 ARG A O 1
ATOM 1460 N N . LYS A 1 174 ? -0.399 4.262 25.567 1.00 79.25 174 LYS A N 1
ATOM 1461 C CA . LYS A 1 174 ? -1.784 4.697 25.795 1.00 79.25 174 LYS A CA 1
ATOM 1462 C C . LYS A 1 174 ? -2.206 5.794 24.807 1.00 79.25 174 LYS A C 1
ATOM 1464 O O . LYS A 1 174 ? -3.293 5.710 24.246 1.00 79.25 174 LYS A O 1
ATOM 1469 N N . ARG A 1 175 ? -1.333 6.767 24.532 1.00 84.44 175 ARG A N 1
ATOM 1470 C CA . ARG A 1 175 ? -1.553 7.833 23.539 1.00 84.44 175 ARG A CA 1
ATOM 1471 C C . ARG A 1 175 ? -1.635 7.282 22.120 1.00 84.44 175 ARG A C 1
ATOM 1473 O O . ARG A 1 175 ? -2.550 7.647 21.396 1.00 84.44 175 ARG A O 1
ATOM 1480 N N . GLN A 1 176 ? -0.751 6.354 21.753 1.00 83.56 176 GLN A N 1
ATOM 1481 C CA . GLN A 1 176 ? -0.801 5.666 20.454 1.00 83.56 176 GLN A CA 1
ATOM 1482 C C . GLN A 1 176 ? -2.116 4.888 20.273 1.00 83.56 176 GLN A C 1
ATOM 1484 O O . GLN A 1 176 ? -2.765 4.993 19.235 1.00 83.56 176 GLN A O 1
ATOM 1489 N N . ALA A 1 177 ? -2.565 4.178 21.312 1.00 84.12 177 ALA A N 1
ATOM 1490 C CA . ALA A 1 177 ? -3.845 3.475 21.303 1.00 84.12 177 ALA A CA 1
ATOM 1491 C C . ALA A 1 177 ? -5.050 4.427 21.182 1.00 84.12 177 ALA A C 1
ATOM 1493 O O . ALA A 1 177 ? -5.990 4.136 20.444 1.00 84.12 177 ALA A O 1
ATOM 1494 N N . LEU A 1 178 ? -5.016 5.577 21.866 1.00 85.75 178 LEU A N 1
ATOM 1495 C CA . LEU A 1 178 ? -6.043 6.616 21.737 1.00 85.75 178 LEU A CA 1
ATOM 1496 C C . LEU A 1 178 ? -6.064 7.208 20.325 1.00 85.75 178 LEU A C 1
ATOM 1498 O O . LEU A 1 178 ? -7.132 7.292 19.727 1.00 85.75 178 LEU A O 1
ATOM 1502 N N . MET A 1 179 ? -4.904 7.565 19.766 1.00 87.81 179 MET A N 1
ATOM 1503 C CA . MET A 1 179 ? -4.800 8.049 18.383 1.00 87.81 179 MET A CA 1
ATOM 1504 C C . MET A 1 179 ? -5.416 7.052 17.405 1.00 87.81 179 MET A C 1
ATOM 1506 O O . MET A 1 179 ? -6.256 7.431 16.595 1.00 87.81 179 MET A O 1
ATOM 1510 N N . TYR A 1 180 ? -5.053 5.775 17.533 1.00 88.12 180 TYR A N 1
ATOM 1511 C CA . TYR A 1 180 ? -5.607 4.704 16.712 1.00 88.12 180 TYR A CA 1
ATOM 1512 C C . TYR A 1 180 ? -7.134 4.637 16.799 1.00 88.12 180 TYR A C 1
ATOM 1514 O O . TYR A 1 180 ? -7.810 4.606 15.776 1.00 88.12 180 TYR A O 1
ATOM 1522 N N . TYR A 1 181 ? -7.695 4.704 18.006 1.00 86.00 181 TYR A N 1
ATOM 1523 C CA . TYR A 1 181 ? -9.143 4.736 18.202 1.00 86.00 181 TYR A CA 1
ATOM 1524 C C . TYR A 1 181 ? -9.823 5.926 17.506 1.00 86.00 181 TYR A C 1
ATOM 1526 O O . TYR A 1 181 ? -10.856 5.748 16.859 1.00 86.00 181 TYR A O 1
ATOM 1534 N N . PHE A 1 182 ? -9.259 7.133 17.606 1.00 87.12 182 PHE A N 1
ATOM 1535 C CA . PHE A 1 182 ? -9.830 8.306 16.937 1.00 87.12 182 PHE A CA 1
ATOM 1536 C C . PHE A 1 182 ? -9.740 8.200 15.413 1.00 87.12 182 PHE A C 1
ATOM 1538 O O . PHE A 1 182 ? -10.697 8.569 14.738 1.00 87.12 182 PHE A O 1
ATOM 1545 N N . VAL A 1 183 ? -8.657 7.632 14.876 1.00 88.50 183 VAL A N 1
ATOM 1546 C CA . VAL A 1 183 ? -8.540 7.330 13.440 1.00 88.50 183 VAL A CA 1
ATOM 1547 C C . VAL A 1 183 ? -9.633 6.358 12.997 1.00 88.50 183 VAL A C 1
ATOM 1549 O O . VAL A 1 183 ? -10.338 6.642 12.033 1.00 88.50 183 VAL A O 1
ATOM 1552 N N . LEU A 1 184 ? -9.859 5.268 13.738 1.00 85.19 184 LEU A N 1
ATOM 1553 C CA . LEU A 1 184 ? -10.941 4.322 13.435 1.00 85.19 184 LEU A CA 1
ATOM 1554 C C . LEU A 1 184 ? -12.318 5.002 13.435 1.00 85.19 184 LEU A C 1
ATOM 1556 O O . LEU A 1 184 ? -13.125 4.758 12.539 1.00 85.19 184 LEU A O 1
ATOM 1560 N N . LYS A 1 185 ? -12.576 5.899 14.397 1.00 82.56 185 LYS A N 1
ATOM 1561 C CA . LYS A 1 185 ? -13.822 6.677 14.439 1.00 82.56 185 LYS A CA 1
ATOM 1562 C C . LYS A 1 185 ? -13.986 7.607 13.235 1.00 82.56 185 LYS A C 1
ATOM 1564 O O . LYS A 1 185 ? -15.097 7.702 12.722 1.00 82.56 185 LYS A O 1
ATOM 1569 N N . ILE A 1 186 ? -12.917 8.274 12.795 1.00 83.88 186 ILE A N 1
ATOM 1570 C CA . ILE A 1 186 ? -12.926 9.122 11.588 1.00 83.88 186 ILE A CA 1
ATOM 1571 C C . ILE A 1 186 ? -13.241 8.271 10.350 1.00 83.88 186 ILE A C 1
ATOM 1573 O O . ILE A 1 186 ? -14.030 8.673 9.505 1.00 83.88 186 ILE A O 1
ATOM 1577 N N . MET A 1 187 ? -12.710 7.048 10.284 1.00 81.19 187 MET A N 1
ATOM 1578 C CA . MET A 1 187 ? -13.007 6.086 9.214 1.00 81.19 187 MET A CA 1
ATOM 1579 C C . MET A 1 187 ? -14.424 5.486 9.291 1.00 81.19 187 MET A C 1
ATOM 1581 O O . MET A 1 187 ? -14.762 4.604 8.505 1.00 81.19 187 MET A O 1
ATOM 1585 N N . GLY A 1 188 ? -15.257 5.911 10.246 1.00 78.94 188 GLY A N 1
ATOM 1586 C CA . GLY A 1 188 ? -16.607 5.381 10.441 1.00 78.94 188 GLY A CA 1
ATOM 1587 C C . GLY A 1 188 ? -16.652 3.975 11.049 1.00 78.94 188 GLY A C 1
ATOM 1588 O O . GLY A 1 188 ? -17.734 3.400 11.166 1.00 78.94 188 GLY A O 1
ATOM 1589 N N . ILE A 1 189 ? -15.513 3.424 11.482 1.00 76.88 189 ILE A N 1
ATOM 1590 C CA . ILE A 1 189 ? -15.432 2.088 12.073 1.00 76.88 189 ILE A CA 1
ATOM 1591 C C . ILE A 1 189 ? -15.910 2.161 13.523 1.00 76.88 189 ILE A C 1
ATOM 1593 O O . ILE A 1 189 ? -15.277 2.763 14.394 1.00 76.88 189 ILE A O 1
ATOM 1597 N N . GLN A 1 190 ? -17.041 1.515 13.801 1.00 68.50 190 GLN A N 1
ATOM 1598 C CA . GLN A 1 190 ? -17.591 1.419 15.148 1.00 68.50 190 GLN A CA 1
ATOM 1599 C C . GLN A 1 190 ? -17.178 0.089 15.774 1.00 68.50 190 GLN A C 1
ATOM 1601 O O . GLN A 1 190 ? -17.649 -0.967 15.377 1.00 68.50 190 GLN A O 1
ATOM 1606 N N . THR A 1 191 ? -16.349 0.143 16.816 1.00 61.66 191 THR A N 1
ATOM 1607 C CA . THR A 1 191 ? -15.768 -1.032 17.498 1.00 61.66 191 THR A CA 1
ATOM 1608 C C . THR A 1 191 ? -16.792 -1.960 18.174 1.00 61.66 191 THR A C 1
ATOM 1610 O O . THR A 1 191 ? -16.411 -3.007 18.693 1.00 61.66 191 THR A O 1
ATOM 1613 N N . ARG A 1 192 ? -18.079 -1.577 18.198 1.00 57.88 192 ARG A N 1
ATOM 1614 C CA . ARG A 1 192 ? -19.190 -2.306 18.837 1.00 57.88 192 ARG A CA 1
ATOM 1615 C C . ARG A 1 192 ? -20.377 -2.607 17.914 1.00 57.88 192 ARG A C 1
ATOM 1617 O O . ARG A 1 192 ? -21.321 -3.226 18.392 1.00 57.88 192 ARG A O 1
ATOM 1624 N N . LYS A 1 193 ? -20.378 -2.148 16.655 1.00 53.75 193 LYS A N 1
ATOM 1625 C CA . LYS A 1 193 ? -21.430 -2.505 15.688 1.00 53.75 193 LYS A CA 1
ATOM 1626 C C . LYS A 1 193 ? -20.889 -3.536 14.706 1.00 53.75 193 LYS A C 1
ATOM 1628 O O . LYS A 1 193 ? -19.729 -3.456 14.320 1.00 53.75 193 LYS A O 1
ATOM 1633 N N . ASP A 1 194 ? -21.756 -4.483 14.379 1.00 47.53 194 ASP A N 1
ATOM 1634 C CA . ASP A 1 194 ? -21.558 -5.850 13.870 1.00 47.53 194 ASP A CA 1
ATOM 1635 C C . ASP A 1 194 ? -20.654 -6.088 12.636 1.00 47.53 194 ASP A C 1
ATOM 1637 O O . ASP A 1 194 ? -20.563 -7.222 12.176 1.00 47.53 194 ASP A O 1
ATOM 1641 N N . ASP A 1 195 ? -19.921 -5.093 12.134 1.00 52.34 195 ASP A N 1
ATOM 1642 C CA . ASP A 1 195 ? -19.222 -5.198 10.847 1.00 52.34 195 ASP A CA 1
ATOM 1643 C C . ASP A 1 195 ? -17.708 -5.454 10.954 1.00 52.34 195 ASP A C 1
ATOM 1645 O O . ASP A 1 195 ? -17.106 -5.960 10.007 1.00 52.34 195 ASP A O 1
ATOM 1649 N N . VAL A 1 196 ? -17.055 -5.160 12.092 1.00 64.44 196 VAL A N 1
ATOM 1650 C CA . VAL A 1 196 ? -15.598 -5.372 12.232 1.00 64.44 196 VAL A CA 1
ATOM 1651 C C . VAL A 1 196 ? -15.220 -6.011 13.565 1.00 64.44 196 VAL A C 1
ATOM 1653 O O . VAL A 1 196 ? -15.466 -5.474 14.644 1.00 64.44 196 VAL A O 1
ATOM 1656 N N . SER A 1 197 ? -14.540 -7.158 13.490 1.00 77.06 197 SER A N 1
ATOM 1657 C CA . SER A 1 197 ? -14.019 -7.862 14.663 1.00 77.06 197 SER A CA 1
ATOM 1658 C C . SER A 1 197 ? -13.038 -6.986 15.453 1.00 77.06 197 SER A C 1
ATOM 1660 O O . SER A 1 197 ? -11.991 -6.583 14.941 1.00 77.06 197 SER A O 1
ATOM 1662 N N . LEU A 1 198 ? -13.321 -6.761 16.740 1.00 75.62 198 LEU A N 1
ATOM 1663 C CA . LEU A 1 198 ? -12.420 -6.072 17.673 1.00 75.62 198 LEU A CA 1
ATOM 1664 C C . LEU A 1 198 ? -11.024 -6.718 17.716 1.00 75.62 198 LEU A C 1
ATOM 1666 O O . LEU A 1 198 ? -10.010 -6.028 17.848 1.00 75.62 198 LEU A O 1
ATOM 1670 N N . ALA A 1 199 ? -10.963 -8.043 17.556 1.00 75.62 199 ALA A N 1
ATOM 1671 C CA . ALA A 1 199 ? -9.709 -8.774 17.447 1.00 75.62 199 ALA A CA 1
ATOM 1672 C C . ALA A 1 199 ? -8.944 -8.381 16.175 1.00 75.62 199 ALA A C 1
ATOM 1674 O O . ALA A 1 199 ? -7.746 -8.132 16.252 1.00 75.62 199 ALA A O 1
ATOM 1675 N N . ALA A 1 200 ? -9.619 -8.255 15.027 1.00 78.88 200 ALA A N 1
ATOM 1676 C CA . ALA A 1 200 ? -8.994 -7.807 13.780 1.00 78.88 200 ALA A CA 1
ATOM 1677 C C . ALA A 1 200 ? -8.449 -6.375 13.893 1.00 78.88 200 ALA A C 1
ATOM 1679 O O . ALA A 1 200 ? -7.288 -6.139 13.563 1.00 78.88 200 ALA A O 1
ATOM 1680 N N . LEU A 1 201 ? -9.227 -5.450 14.467 1.00 80.38 201 LEU A N 1
ATOM 1681 C CA . LEU A 1 201 ? -8.768 -4.081 14.737 1.00 80.38 201 LEU A CA 1
ATOM 1682 C C . LEU A 1 201 ? -7.566 -4.059 15.679 1.00 80.38 201 LEU A C 1
ATOM 1684 O O . LEU A 1 201 ? -6.635 -3.277 15.502 1.00 80.38 201 LEU A O 1
ATOM 1688 N N . THR A 1 202 ? -7.546 -4.939 16.670 1.00 80.25 202 THR A N 1
ATOM 1689 C CA . THR A 1 202 ? -6.418 -5.028 17.593 1.00 80.25 202 THR A CA 1
ATOM 1690 C C . THR A 1 202 ? -5.172 -5.579 16.901 1.00 80.25 202 THR A C 1
ATOM 1692 O O . THR A 1 202 ? -4.090 -5.027 17.093 1.00 80.25 202 THR A O 1
ATOM 1695 N N . ARG A 1 203 ? -5.301 -6.617 16.063 1.00 78.44 203 ARG A N 1
ATOM 1696 C CA . ARG A 1 203 ? -4.174 -7.154 15.281 1.00 78.44 203 ARG A CA 1
ATOM 1697 C C . ARG A 1 203 ? -3.597 -6.094 14.351 1.00 78.44 203 ARG A C 1
ATOM 1699 O O . ARG A 1 203 ? -2.382 -5.928 14.321 1.00 78.44 203 ARG A O 1
ATOM 1706 N N . PHE A 1 204 ? -4.463 -5.349 13.661 1.00 81.25 204 PHE A N 1
ATOM 1707 C CA . PHE A 1 204 ? -4.039 -4.273 12.768 1.00 81.25 204 PHE A CA 1
ATOM 1708 C C . PHE A 1 204 ? -3.259 -3.190 13.517 1.00 81.25 204 PHE A C 1
ATOM 1710 O O . PHE A 1 204 ? -2.149 -2.855 13.119 1.00 81.25 204 PHE A O 1
ATOM 1717 N N . GLY A 1 205 ? -3.767 -2.699 14.650 1.00 79.94 205 GLY A N 1
ATOM 1718 C CA . GLY A 1 205 ? -3.043 -1.680 15.408 1.00 79.94 205 GLY A CA 1
ATOM 1719 C C . GLY A 1 205 ? -1.744 -2.198 16.041 1.00 79.94 205 GLY A C 1
ATOM 1720 O O . GLY A 1 205 ? -0.762 -1.464 16.111 1.00 79.94 205 GLY A O 1
ATOM 1721 N N . HIS A 1 206 ? -1.678 -3.473 16.439 1.00 77.50 206 HIS A N 1
ATOM 1722 C CA . HIS A 1 206 ? -0.417 -4.086 16.869 1.00 77.50 206 HIS A CA 1
ATOM 1723 C C . HIS A 1 206 ? 0.615 -4.158 15.738 1.00 77.50 206 HIS A C 1
ATOM 1725 O O . HIS A 1 206 ? 1.785 -3.871 15.988 1.00 77.50 206 HIS A O 1
ATOM 1731 N N . ALA A 1 207 ? 0.189 -4.489 14.516 1.00 74.69 207 ALA A N 1
ATOM 1732 C CA . ALA A 1 207 ? 1.049 -4.456 13.336 1.00 74.69 207 ALA A CA 1
ATOM 1733 C C . ALA A 1 207 ? 1.515 -3.024 13.026 1.00 74.69 207 ALA A C 1
ATOM 1735 O O . ALA A 1 207 ? 2.712 -2.790 12.885 1.00 74.69 207 ALA A O 1
ATOM 1736 N N . LEU A 1 208 ? 0.593 -2.055 13.029 1.00 77.94 208 LEU A N 1
ATOM 1737 C CA . LEU A 1 208 ? 0.876 -0.642 12.763 1.00 77.94 208 LEU A CA 1
ATOM 1738 C C . LEU A 1 208 ? 1.923 -0.061 13.723 1.00 77.94 208 LEU A C 1
ATOM 1740 O O . LEU A 1 208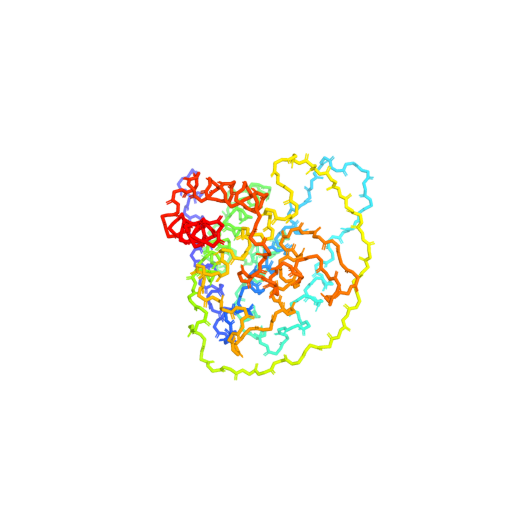 ? 2.801 0.691 13.309 1.00 77.94 208 LEU A O 1
ATOM 1744 N N . PHE A 1 209 ? 1.839 -0.408 15.008 1.00 78.12 209 PHE A N 1
ATOM 1745 C CA . PHE A 1 209 ? 2.764 0.095 16.023 1.00 78.12 209 PHE A CA 1
ATOM 1746 C C . PHE A 1 209 ? 3.969 -0.812 16.278 1.00 78.12 209 PHE A C 1
ATOM 1748 O O . PHE A 1 209 ? 4.779 -0.498 17.154 1.00 78.12 209 PHE A O 1
ATOM 1755 N N . ASN A 1 210 ? 4.080 -1.935 15.564 1.00 73.50 210 ASN A N 1
ATOM 1756 C CA . ASN A 1 210 ? 5.048 -2.996 15.840 1.00 73.50 210 ASN A CA 1
ATOM 1757 C C . ASN A 1 210 ? 5.069 -3.393 17.334 1.00 73.50 210 ASN A C 1
ATOM 1759 O O . ASN A 1 210 ? 6.115 -3.479 17.987 1.00 73.50 210 ASN A O 1
ATOM 1763 N N . TRP A 1 211 ? 3.885 -3.548 17.932 1.00 77.94 211 TRP A N 1
ATOM 1764 C CA . TRP A 1 211 ? 3.760 -3.955 19.326 1.00 77.94 211 TRP A CA 1
ATOM 1765 C C . TRP A 1 211 ? 3.681 -5.476 19.427 1.00 77.94 211 TRP A C 1
ATOM 1767 O O . TRP A 1 211 ? 2.745 -6.071 18.892 1.00 77.94 211 TRP A O 1
ATOM 1777 N N . PRO A 1 212 ? 4.560 -6.118 20.207 1.00 70.81 212 PRO A N 1
ATOM 1778 C CA . PRO A 1 212 ? 4.460 -7.548 20.462 1.00 70.81 212 PRO A CA 1
ATOM 1779 C C . PRO A 1 212 ? 3.196 -7.861 21.277 1.00 70.81 212 PRO A C 1
ATOM 1781 O O . PRO A 1 212 ? 2.824 -7.114 22.191 1.00 70.81 212 PRO A O 1
ATOM 1784 N N . TYR A 1 213 ? 2.554 -8.985 20.977 1.00 71.56 213 TYR A N 1
ATOM 1785 C CA . TYR A 1 213 ? 1.494 -9.569 21.795 1.00 71.56 213 TYR A CA 1
ATOM 1786 C C . TYR A 1 213 ? 1.498 -11.087 21.616 1.00 71.56 213 TYR A C 1
ATOM 1788 O O . TYR A 1 213 ? 1.664 -11.579 20.508 1.00 71.56 213 TYR A O 1
ATOM 1796 N N . SER A 1 214 ? 1.318 -11.822 22.712 1.00 62.66 214 SER A N 1
ATOM 1797 C CA . SER A 1 214 ? 1.240 -13.288 22.698 1.00 62.66 214 SER A CA 1
ATOM 1798 C C . SER A 1 214 ? -0.190 -13.796 22.514 1.00 62.66 214 SER A C 1
ATOM 1800 O O . SER A 1 214 ? -0.416 -14.835 21.908 1.00 62.66 214 SER A O 1
ATOM 1802 N N . ASN A 1 215 ? -1.175 -13.058 23.029 1.00 74.69 215 ASN A N 1
ATOM 1803 C CA . ASN A 1 215 ? -2.591 -13.370 22.887 1.00 74.69 215 ASN A CA 1
ATOM 1804 C C . ASN A 1 215 ? -3.382 -12.068 22.710 1.00 74.69 215 ASN A C 1
ATOM 1806 O O . ASN A 1 215 ? -3.157 -11.095 23.437 1.00 74.69 215 ASN A O 1
ATOM 1810 N N . ILE A 1 216 ? -4.307 -12.064 21.748 1.00 74.25 216 ILE A N 1
ATOM 1811 C CA . ILE A 1 216 ? -5.163 -10.922 21.436 1.00 74.25 216 ILE A CA 1
ATOM 1812 C C . ILE A 1 216 ? -6.050 -10.517 22.618 1.00 74.25 216 ILE A C 1
ATOM 1814 O O . ILE A 1 216 ? -6.207 -9.329 22.875 1.00 74.25 216 ILE A O 1
ATOM 1818 N N . ASP A 1 217 ? -6.536 -11.479 23.405 1.00 68.06 217 ASP A N 1
ATOM 1819 C CA . ASP A 1 217 ? -7.441 -11.220 24.533 1.00 68.06 217 ASP A CA 1
ATOM 1820 C C . ASP A 1 217 ? -6.745 -10.464 25.675 1.00 68.06 217 ASP A C 1
ATOM 1822 O O . ASP A 1 217 ? -7.376 -9.740 26.449 1.00 68.06 217 ASP A O 1
ATOM 1826 N N . ASN A 1 218 ? -5.417 -10.592 25.755 1.00 65.56 218 ASN A N 1
ATOM 1827 C CA . ASN A 1 218 ? -4.573 -9.924 26.744 1.00 65.56 218 ASN A CA 1
ATOM 1828 C C . ASN A 1 218 ? -3.784 -8.743 26.168 1.00 65.56 218 ASN A C 1
ATOM 1830 O O . ASN A 1 218 ? -3.031 -8.094 26.903 1.00 65.56 218 ASN A O 1
ATOM 1834 N N . ALA A 1 219 ? -3.957 -8.446 24.880 1.00 74.12 219 ALA A N 1
ATOM 1835 C CA . ALA A 1 219 ? -3.209 -7.411 24.197 1.00 74.12 219 ALA A CA 1
ATOM 1836 C C . ALA A 1 219 ? -3.520 -6.021 24.799 1.00 74.12 219 ALA A C 1
ATOM 1838 O O . ALA A 1 219 ? -4.689 -5.676 25.002 1.00 74.12 219 ALA A O 1
ATOM 1839 N N . PRO A 1 220 ? -2.503 -5.184 25.095 1.00 68.69 220 PRO A N 1
ATOM 1840 C CA . PRO A 1 220 ? -2.715 -3.854 25.668 1.00 68.69 220 PRO A CA 1
ATOM 1841 C C . PRO A 1 220 ? -3.653 -2.983 24.832 1.00 68.69 220 PRO A C 1
ATOM 1843 O O . PRO A 1 220 ? -4.483 -2.264 25.383 1.00 68.69 220 PRO A O 1
ATOM 1846 N N . LEU A 1 221 ? -3.545 -3.081 23.505 1.00 79.81 221 LEU A N 1
ATOM 1847 C CA . LEU A 1 221 ? -4.391 -2.338 22.584 1.00 79.81 221 LEU A CA 1
ATOM 1848 C C . LEU A 1 221 ? -5.845 -2.836 22.611 1.00 79.81 221 LEU A C 1
ATOM 1850 O O . LEU A 1 221 ? -6.760 -2.019 22.568 1.00 79.81 221 LEU A O 1
ATOM 1854 N N . TYR A 1 222 ? -6.055 -4.148 22.776 1.00 78.69 222 TYR A N 1
ATOM 1855 C CA . TYR A 1 222 ? -7.389 -4.749 22.886 1.00 78.69 222 TYR A CA 1
ATOM 1856 C C . TYR A 1 222 ? -8.161 -4.145 24.051 1.00 78.69 222 TYR A C 1
ATOM 1858 O O . TYR A 1 222 ? -9.298 -3.718 23.888 1.00 78.69 222 TYR A O 1
ATOM 1866 N N . LYS A 1 223 ? -7.513 -4.047 25.219 1.00 71.62 223 LYS A N 1
ATOM 1867 C CA . LYS A 1 223 ? -8.115 -3.473 26.429 1.00 71.62 223 LYS A CA 1
ATOM 1868 C C . LYS A 1 223 ? -8.524 -2.019 26.208 1.00 71.62 223 LYS A C 1
ATOM 1870 O O . LYS A 1 223 ? -9.647 -1.649 26.519 1.00 71.62 223 LYS A O 1
ATOM 1875 N N . VAL A 1 224 ? -7.657 -1.217 25.589 1.00 71.94 224 VAL A N 1
ATOM 1876 C CA . VAL A 1 224 ? -7.954 0.199 25.324 1.00 71.94 224 VAL A CA 1
ATOM 1877 C C . VAL A 1 224 ? -9.121 0.360 24.346 1.00 71.94 224 VAL A C 1
ATOM 1879 O O . VAL A 1 224 ? -10.038 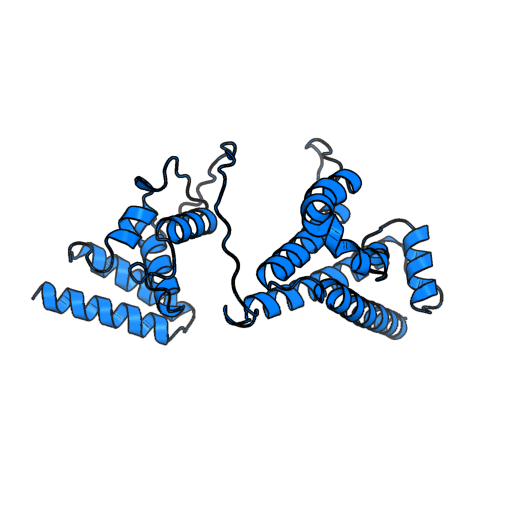1.125 24.623 1.00 71.94 224 VAL A O 1
ATOM 1882 N N . ILE A 1 225 ? -9.135 -0.373 23.231 1.00 74.38 225 ILE A N 1
ATOM 1883 C CA . ILE A 1 225 ? -10.203 -0.255 22.223 1.00 74.38 225 ILE A CA 1
ATOM 1884 C C . ILE A 1 225 ? -11.532 -0.821 22.745 1.00 74.38 225 ILE A C 1
ATOM 1886 O O . ILE A 1 225 ? -12.592 -0.273 22.445 1.00 74.38 225 ILE A O 1
ATOM 1890 N N . LYS A 1 226 ? -11.483 -1.896 23.543 1.00 73.56 226 LYS A N 1
ATOM 1891 C CA . LYS A 1 226 ? -12.652 -2.498 24.200 1.00 73.56 226 LYS A CA 1
ATOM 1892 C C . LYS A 1 226 ? -13.307 -1.533 25.187 1.00 73.56 226 LYS A C 1
ATOM 1894 O O . LYS A 1 226 ? -14.537 -1.396 25.209 1.00 73.56 226 LYS A O 1
ATOM 1899 N N . ASP A 1 227 ? -12.475 -0.890 26.001 1.00 66.06 227 ASP A N 1
ATOM 1900 C CA . ASP A 1 227 ? -12.927 -0.084 27.127 1.00 66.06 227 ASP A CA 1
ATOM 1901 C C . ASP A 1 227 ? -13.291 1.344 26.708 1.00 66.06 227 ASP A C 1
ATOM 1903 O O . ASP A 1 227 ? -14.080 1.973 27.399 1.00 66.06 227 ASP A O 1
ATOM 1907 N N . LEU A 1 228 ? -12.827 1.852 25.559 1.00 63.53 228 LEU A N 1
ATOM 1908 C CA . LEU A 1 228 ? -13.255 3.150 25.022 1.00 63.53 228 LEU A CA 1
ATOM 1909 C C . LEU A 1 228 ? -14.701 3.103 24.475 1.00 63.53 228 LEU A C 1
ATOM 1911 O O . LEU A 1 228 ? -15.097 2.124 23.837 1.00 63.53 228 LEU A O 1
ATOM 1915 N N . PRO A 1 229 ? -15.525 4.148 24.701 1.00 51.84 229 PRO A N 1
ATOM 1916 C CA . PRO A 1 229 ? -15.194 5.441 25.324 1.00 51.84 229 PRO A CA 1
ATOM 1917 C C . PRO A 1 229 ? -15.103 5.427 26.866 1.00 51.84 229 PRO A C 1
ATOM 1919 O O . PRO A 1 229 ? -14.667 6.397 27.469 1.00 51.84 229 PRO A O 1
ATOM 1922 N N . TYR A 1 230 ? -15.464 4.330 27.526 1.00 54.16 230 TYR A N 1
ATOM 1923 C CA . TYR A 1 230 ? -15.565 4.205 28.986 1.00 54.16 230 TYR A CA 1
ATOM 1924 C C . TYR A 1 230 ? -14.243 3.868 29.696 1.00 54.16 230 TYR A C 1
ATOM 1926 O O . TYR A 1 230 ? -14.211 3.065 30.634 1.00 54.16 230 TYR A O 1
ATOM 1934 N N . VAL A 1 231 ? -13.141 4.511 29.303 1.00 58.28 231 VAL A N 1
ATOM 1935 C CA . VAL A 1 231 ? -11.990 4.587 30.211 1.00 58.28 231 VAL A CA 1
ATOM 1936 C C . VAL A 1 231 ? -12.458 5.412 31.406 1.00 58.28 231 VAL A C 1
ATOM 1938 O O . VAL A 1 231 ? -13.072 6.458 31.205 1.00 58.28 231 VAL A O 1
ATOM 1941 N N . LYS A 1 232 ? -12.230 4.935 32.639 1.00 63.47 232 LYS A N 1
ATOM 1942 C CA . LYS A 1 232 ? -12.603 5.680 33.853 1.00 63.47 232 LYS A CA 1
ATOM 1943 C C . LYS A 1 232 ? -12.177 7.146 33.678 1.00 63.47 232 LYS A C 1
ATOM 1945 O O . LYS A 1 232 ? -10.978 7.369 33.501 1.00 63.47 232 LYS A O 1
ATOM 1950 N N . PRO A 1 233 ? -13.118 8.108 33.676 1.00 64.75 233 PRO A N 1
ATOM 1951 C CA . PRO A 1 233 ? -12.778 9.502 33.465 1.00 64.75 233 PRO A CA 1
ATOM 1952 C C . PRO A 1 233 ? -11.857 9.928 34.604 1.00 64.75 233 PRO A C 1
ATOM 1954 O O . PRO A 1 233 ? -12.237 9.911 35.773 1.00 64.75 233 PRO A O 1
ATOM 1957 N N . ASP A 1 234 ? -10.608 10.228 34.268 1.00 73.00 234 ASP A N 1
ATOM 1958 C CA . ASP A 1 234 ? -9.603 10.689 35.209 1.00 73.00 234 ASP A CA 1
ATOM 1959 C C . ASP A 1 234 ? -8.788 11.836 34.600 1.00 73.00 234 ASP A C 1
ATOM 1961 O O . ASP A 1 234 ? -8.796 12.089 33.391 1.00 73.00 234 ASP A O 1
ATOM 1965 N N . LYS A 1 235 ? -8.079 12.574 35.458 1.00 73.62 235 LYS A N 1
ATOM 1966 C CA . LYS A 1 235 ? -7.264 13.718 35.023 1.00 73.62 235 LYS A CA 1
ATOM 1967 C C . LYS A 1 235 ? -6.133 13.304 34.071 1.00 73.62 235 LYS A C 1
ATOM 1969 O O . LYS A 1 235 ? -5.682 14.123 33.279 1.00 73.62 235 LYS A O 1
ATOM 1974 N N . LEU A 1 236 ? -5.680 12.049 34.129 1.00 79.50 236 LEU A N 1
ATOM 1975 C CA . LEU A 1 236 ? -4.619 11.531 33.262 1.00 79.50 236 LEU A CA 1
ATOM 1976 C C . LEU A 1 236 ? -5.118 11.294 31.833 1.00 79.50 236 LEU A C 1
ATOM 1978 O O . LEU A 1 236 ? -4.398 11.577 30.880 1.00 79.50 236 LEU A O 1
ATOM 1982 N N . LEU A 1 237 ? -6.352 10.818 31.669 1.00 81.88 237 LEU A N 1
ATOM 1983 C CA . LEU A 1 237 ? -6.998 10.662 30.372 1.00 81.88 237 LEU A CA 1
ATOM 1984 C C . LEU A 1 237 ? -7.155 12.009 29.665 1.00 81.88 237 LEU A C 1
ATOM 1986 O O . LEU A 1 237 ? -6.867 12.083 28.478 1.00 81.88 237 LEU A O 1
ATOM 1990 N N . LEU A 1 238 ? -7.527 13.074 30.382 1.00 84.44 238 LEU A N 1
ATOM 1991 C CA . LEU A 1 238 ? -7.595 14.424 29.807 1.00 84.44 238 LEU A CA 1
ATOM 1992 C C . LEU A 1 238 ? -6.238 14.885 29.255 1.00 84.44 238 LEU A C 1
ATOM 1994 O O . LEU A 1 238 ? -6.176 15.398 28.141 1.00 84.44 238 LEU A O 1
ATOM 1998 N N . ILE A 1 239 ? -5.146 14.641 29.988 1.00 85.19 239 ILE A N 1
ATOM 1999 C CA . ILE A 1 239 ? -3.783 14.958 29.526 1.00 85.19 239 ILE A CA 1
ATOM 2000 C C . ILE A 1 239 ? -3.444 14.182 28.247 1.00 85.19 239 ILE A C 1
ATOM 2002 O O . ILE A 1 239 ? -2.867 14.738 27.312 1.00 85.19 239 ILE A O 1
ATOM 2006 N N . ASP A 1 240 ? -3.795 12.896 28.192 1.00 86.81 240 ASP A N 1
ATOM 2007 C CA . ASP A 1 240 ? -3.551 12.079 27.004 1.00 86.81 240 ASP A CA 1
ATOM 2008 C C . ASP A 1 240 ? -4.421 12.521 25.814 1.00 86.81 240 ASP A C 1
ATOM 2010 O O . ASP A 1 240 ? -3.935 12.542 24.685 1.00 86.81 240 ASP A O 1
ATOM 2014 N N . LEU A 1 241 ? -5.674 12.924 26.044 1.00 89.00 241 LEU A N 1
ATOM 2015 C CA . LEU A 1 241 ? -6.571 13.427 24.999 1.00 89.00 241 LEU A CA 1
ATOM 2016 C C . LEU A 1 241 ? -6.117 14.778 24.441 1.00 89.00 241 LEU A C 1
ATOM 2018 O O . LEU A 1 241 ? -6.146 14.958 23.227 1.00 89.00 241 LEU A O 1
ATOM 2022 N N . GLU A 1 242 ? -5.638 15.699 25.279 1.00 89.75 242 GLU A N 1
ATOM 2023 C CA . GLU A 1 242 ? -5.058 16.965 24.804 1.00 89.75 242 GLU A CA 1
ATOM 2024 C C . GLU A 1 242 ? -3.805 16.726 23.952 1.00 89.75 242 GLU A C 1
ATOM 2026 O O . GLU A 1 242 ? -3.616 17.375 22.920 1.00 89.75 242 GLU A O 1
ATOM 2031 N N . PHE A 1 243 ? -2.984 15.732 24.310 1.00 91.00 243 PHE A N 1
ATOM 2032 C CA . PHE A 1 243 ? -1.879 15.306 23.453 1.00 91.00 243 PHE A CA 1
ATOM 2033 C C . PHE A 1 243 ? -2.381 14.811 22.088 1.00 91.00 243 PHE A C 1
ATOM 2035 O O . PHE A 1 243 ? -1.888 15.269 21.059 1.00 91.00 243 PHE A O 1
ATOM 2042 N N . VAL A 1 244 ? -3.378 13.917 22.055 1.00 90.06 244 VAL A N 1
ATOM 2043 C CA . VAL A 1 244 ? -3.946 13.398 20.795 1.00 90.06 244 VAL A CA 1
ATOM 2044 C C . VAL A 1 244 ? -4.567 14.513 19.951 1.00 90.06 244 VAL A C 1
ATOM 2046 O O . VAL A 1 244 ? -4.348 14.567 18.741 1.00 90.06 244 VAL A O 1
ATOM 2049 N N . LYS A 1 245 ? -5.291 15.444 20.575 1.00 92.00 245 LYS A N 1
ATOM 2050 C CA . LYS A 1 245 ? -5.861 16.618 19.904 1.00 92.00 245 LYS A CA 1
ATOM 2051 C C . LYS A 1 245 ? -4.776 17.462 19.240 1.00 92.00 245 LYS A C 1
ATOM 2053 O O . LYS A 1 245 ? -4.949 17.864 18.091 1.00 92.00 245 LYS A O 1
ATOM 2058 N N . LYS A 1 246 ? -3.651 17.691 19.930 1.00 90.88 246 LYS A N 1
ATOM 2059 C CA . LYS A 1 246 ? -2.492 18.395 19.364 1.00 90.88 246 LYS A CA 1
ATOM 2060 C C . LYS A 1 246 ? -1.952 17.678 18.124 1.00 90.88 246 LYS A C 1
ATOM 2062 O O . LYS A 1 246 ? -1.719 18.343 17.124 1.00 90.88 246 LYS A O 1
ATOM 2067 N N . GLN A 1 247 ? -1.855 16.346 18.136 1.00 92.00 247 GLN A N 1
ATOM 2068 C CA . GLN A 1 247 ? -1.403 15.589 16.957 1.00 92.00 247 GLN A CA 1
ATOM 2069 C C . GLN A 1 247 ? -2.306 15.817 15.734 1.00 92.00 247 GLN A C 1
ATOM 2071 O O . GLN A 1 247 ? -1.808 16.009 14.629 1.00 92.00 247 GLN A O 1
ATOM 2076 N N . PHE A 1 248 ? -3.631 15.867 15.918 1.00 90.75 248 PHE A N 1
ATOM 2077 C CA . PHE A 1 248 ? -4.554 16.210 14.827 1.00 90.75 248 PHE A CA 1
ATOM 2078 C C . PHE A 1 248 ? -4.461 17.681 14.396 1.00 90.75 248 PHE A C 1
ATOM 2080 O O . PHE A 1 248 ? -4.668 17.986 13.220 1.00 90.75 248 PHE A O 1
ATOM 2087 N N . ALA A 1 249 ? -4.139 18.591 15.319 1.00 89.12 249 ALA A N 1
ATOM 2088 C CA . ALA A 1 249 ? -3.898 19.998 15.007 1.00 89.12 249 ALA A CA 1
ATOM 2089 C C . ALA A 1 249 ? -2.628 20.193 14.165 1.00 89.12 249 ALA A C 1
ATOM 2091 O O . ALA A 1 249 ? -2.668 20.945 13.190 1.00 89.12 249 ALA A O 1
ATOM 2092 N N . ASP A 1 250 ? -1.552 19.468 14.479 1.00 89.88 250 ASP A N 1
ATOM 2093 C CA . ASP A 1 250 ? -0.275 19.527 13.756 1.00 89.88 250 ASP A CA 1
ATOM 2094 C C . ASP A 1 250 ? -0.447 19.132 12.274 1.00 89.88 250 ASP A C 1
ATOM 2096 O O . ASP A 1 250 ? 0.145 19.753 11.390 1.00 89.88 250 ASP A O 1
ATOM 2100 N N . ILE A 1 251 ? -1.339 18.176 11.978 1.00 89.62 251 ILE A N 1
ATOM 2101 C CA . ILE A 1 251 ? -1.698 17.772 10.603 1.00 89.62 251 ILE A CA 1
ATOM 2102 C C . ILE A 1 251 ? -2.923 18.508 10.027 1.00 89.62 251 ILE A C 1
ATOM 2104 O O . ILE A 1 251 ? -3.414 18.148 8.959 1.00 89.62 251 ILE A O 1
ATOM 2108 N N . LYS A 1 252 ? -3.439 19.537 10.715 1.00 91.38 252 LYS A N 1
ATOM 2109 C CA . LYS A 1 252 ? -4.601 20.353 10.302 1.00 91.38 252 LYS A CA 1
ATOM 2110 C C . LYS A 1 252 ? -5.891 19.553 10.037 1.00 91.38 252 LYS A C 1
ATOM 2112 O O . LYS A 1 252 ? -6.720 19.953 9.219 1.00 91.38 252 LYS A O 1
ATOM 2117 N N . HIS A 1 253 ? -6.108 18.448 10.749 1.00 90.12 253 HIS A N 1
ATOM 2118 C CA . HIS A 1 253 ? -7.270 17.580 10.546 1.00 90.12 253 HIS A CA 1
ATOM 2119 C C . HIS A 1 253 ? -8.471 18.015 11.407 1.00 90.12 253 HIS A C 1
ATOM 2121 O O . HIS A 1 253 ? -8.694 17.504 12.505 1.00 90.12 253 HIS A O 1
ATOM 2127 N N . ALA A 1 254 ? -9.294 18.931 10.885 1.00 89.62 254 ALA A N 1
ATOM 2128 C CA . ALA A 1 254 ? -10.404 19.557 11.619 1.00 89.62 254 ALA A CA 1
ATOM 2129 C C . ALA A 1 254 ? -11.401 18.564 12.250 1.00 89.62 254 ALA A C 1
ATOM 2131 O O . ALA A 1 254 ? -11.815 18.744 13.395 1.00 89.62 254 ALA A O 1
ATOM 2132 N N . GLU A 1 255 ? -11.774 17.499 11.537 1.00 89.31 255 GLU A N 1
ATOM 2133 C CA . GLU A 1 255 ? -12.720 16.505 12.059 1.00 89.31 255 GLU A CA 1
ATOM 2134 C C . GLU A 1 255 ? -12.170 15.753 13.281 1.00 89.31 255 GLU A C 1
ATOM 2136 O O . GLU A 1 255 ? -12.860 15.665 14.295 1.00 89.31 255 GLU A O 1
ATOM 2141 N N . GLY A 1 256 ? -10.915 15.294 13.233 1.00 88.56 256 GLY A N 1
ATOM 2142 C CA . GLY A 1 256 ? -10.241 14.655 14.363 1.00 88.56 256 GLY A CA 1
ATOM 2143 C C . GLY A 1 256 ? -10.133 15.573 15.578 1.00 88.56 256 GLY A C 1
ATOM 2144 O O . GLY A 1 256 ? -10.443 15.146 16.689 1.00 88.56 256 GLY A O 1
ATOM 2145 N N . ILE A 1 257 ? -9.807 16.857 15.373 1.00 91.38 257 ILE A N 1
ATOM 2146 C CA . ILE A 1 257 ? -9.797 17.864 16.451 1.00 91.38 257 ILE A CA 1
ATOM 2147 C C . ILE A 1 257 ? -11.178 17.953 17.113 1.00 91.38 257 ILE A C 1
ATOM 2149 O O . ILE A 1 257 ? -11.285 17.872 18.338 1.00 91.38 257 ILE A O 1
ATOM 2153 N N . ASN A 1 258 ? -12.241 18.074 16.313 1.00 91.38 258 ASN A N 1
ATOM 2154 C CA . ASN A 1 258 ? -13.614 18.169 16.812 1.00 91.38 258 ASN A CA 1
ATOM 2155 C C . ASN A 1 258 ? -14.059 16.895 17.540 1.00 91.38 258 ASN A C 1
ATOM 2157 O O . ASN A 1 258 ? -14.786 16.973 18.531 1.00 91.38 258 ASN A O 1
ATOM 2161 N N . LEU A 1 259 ? -13.638 15.722 17.063 1.00 89.94 259 LEU A N 1
ATOM 2162 C CA . LEU A 1 259 ? -13.989 14.439 17.666 1.00 89.94 259 LEU A CA 1
ATOM 2163 C C . LEU A 1 259 ? -13.350 14.294 19.049 1.00 89.94 259 LEU A C 1
ATOM 2165 O O . LEU A 1 259 ? -14.042 13.967 20.013 1.00 89.94 259 LEU A O 1
ATOM 2169 N N . VAL A 1 260 ? -12.057 14.603 19.163 1.00 90.75 260 VAL A N 1
ATOM 2170 C CA . VAL A 1 260 ? -11.347 14.575 20.448 1.00 90.75 260 VAL A CA 1
ATOM 2171 C C . VAL A 1 260 ? -11.911 15.626 21.405 1.00 90.75 260 VAL A C 1
ATOM 2173 O O . VAL A 1 260 ? -12.138 15.317 22.573 1.00 90.75 260 VAL A O 1
ATOM 2176 N N . GLN A 1 261 ? -12.220 16.835 20.920 1.00 91.56 261 GLN A N 1
ATOM 2177 C CA . GLN A 1 261 ? -12.811 17.891 21.749 1.00 91.56 261 GLN A CA 1
ATOM 2178 C C . GLN A 1 261 ? -14.157 17.470 22.351 1.00 91.56 261 GLN A C 1
ATOM 2180 O O . GLN A 1 261 ? -14.376 17.663 23.543 1.00 91.56 261 GLN A O 1
ATOM 2185 N N . LYS A 1 262 ? -15.035 16.836 21.564 1.00 89.38 262 LYS A N 1
ATOM 2186 C CA . LYS A 1 262 ? -16.320 16.319 22.069 1.00 89.38 262 LYS A CA 1
ATOM 2187 C C . LYS A 1 262 ? -16.136 15.302 23.197 1.00 89.38 262 LYS A C 1
ATOM 2189 O O . LYS A 1 262 ? -16.921 15.294 24.143 1.00 89.38 262 LYS A O 1
ATOM 2194 N N . GLU A 1 263 ? -15.114 14.453 23.102 1.00 86.94 263 GLU A N 1
ATOM 2195 C CA . GLU A 1 263 ? -14.794 13.469 24.141 1.00 86.94 263 GLU A CA 1
ATOM 2196 C C . GLU A 1 263 ? -14.274 14.157 25.416 1.00 86.94 263 GLU A C 1
ATOM 2198 O O . GLU A 1 263 ? -14.750 13.860 26.512 1.00 86.94 263 GLU A O 1
ATOM 2203 N N . ILE A 1 264 ? -13.373 15.138 25.275 1.00 88.25 264 ILE A N 1
ATOM 2204 C CA . ILE A 1 264 ? -12.873 15.970 26.385 1.00 88.25 264 ILE A CA 1
ATOM 2205 C C . ILE A 1 264 ? -14.032 16.678 27.099 1.00 88.25 264 ILE A C 1
ATOM 2207 O O . ILE A 1 264 ? -14.132 16.622 28.326 1.00 88.25 264 ILE A O 1
ATOM 2211 N N . ASP A 1 265 ? -14.944 17.295 26.346 1.00 88.38 265 ASP A N 1
ATOM 2212 C CA . ASP A 1 265 ? -16.107 17.997 26.896 1.00 88.38 265 ASP A CA 1
ATOM 2213 C C . ASP A 1 265 ? -17.045 17.043 27.647 1.00 88.38 265 ASP A C 1
ATOM 2215 O O . ASP A 1 265 ? -17.573 17.386 28.707 1.00 88.38 265 ASP A O 1
ATOM 2219 N N . SER A 1 266 ? -17.246 15.832 27.118 1.00 84.25 266 SER A N 1
ATOM 2220 C CA . SER A 1 266 ? -18.049 14.790 27.767 1.00 84.25 266 SER A CA 1
ATOM 2221 C C . SER A 1 266 ? -17.432 14.343 29.094 1.00 84.25 266 SER A C 1
ATOM 2223 O O . SER A 1 266 ? -18.141 14.205 30.092 1.00 84.25 266 SER A O 1
ATOM 2225 N N . ILE A 1 267 ? -16.111 14.161 29.135 1.00 83.00 267 ILE A N 1
ATOM 2226 C CA . ILE A 1 267 ? -15.390 13.773 30.353 1.00 83.00 267 ILE A CA 1
ATOM 2227 C C . ILE A 1 267 ? -15.443 14.893 31.394 1.00 83.00 267 ILE A C 1
ATOM 2229 O O . ILE A 1 267 ? -15.769 14.626 32.550 1.00 83.00 267 ILE A O 1
ATOM 2233 N N . ASN A 1 268 ? -15.206 16.147 31.001 1.00 82.81 268 ASN A N 1
ATOM 2234 C CA . ASN A 1 268 ? -15.283 17.294 31.912 1.00 82.81 268 ASN A CA 1
ATOM 2235 C C . ASN A 1 268 ? -16.674 17.440 32.546 1.00 82.81 268 ASN A C 1
ATOM 2237 O O . ASN A 1 268 ? -16.772 17.713 33.742 1.00 82.81 268 ASN A O 1
ATOM 2241 N N . LYS A 1 269 ? -17.746 17.182 31.783 1.00 81.81 269 LYS A N 1
ATOM 2242 C CA . LYS A 1 269 ? -19.121 17.137 32.313 1.00 81.81 269 LYS A CA 1
ATOM 2243 C C . LYS A 1 269 ? -19.346 16.005 33.314 1.00 81.81 269 LYS A C 1
ATOM 2245 O O . LYS A 1 269 ? -20.152 16.170 34.214 1.00 81.81 269 LYS A O 1
ATOM 2250 N N . SER A 1 270 ? -18.664 14.869 33.157 1.00 74.94 270 SER A N 1
ATOM 2251 C CA . SER A 1 270 ? -18.775 13.725 34.079 1.00 74.94 270 SER A CA 1
ATOM 2252 C C . SER A 1 270 ? -17.945 13.864 35.362 1.00 74.94 270 SER A C 1
ATOM 2254 O O . SER A 1 270 ? -18.174 13.129 36.317 1.00 74.94 270 SER A O 1
ATOM 2256 N N . LEU A 1 271 ? -16.967 14.776 35.365 1.00 72.69 271 LEU A N 1
ATOM 2257 C CA . LEU A 1 271 ? -16.081 15.070 36.497 1.00 72.69 271 LEU A CA 1
ATOM 2258 C C . LEU A 1 271 ? -16.526 16.289 37.322 1.00 72.69 271 LEU A C 1
ATOM 2260 O O . LEU A 1 271 ? -15.920 16.553 38.362 1.00 72.69 271 LEU A O 1
ATOM 2264 N N . SER A 1 272 ? -17.522 17.033 36.830 1.00 63.53 272 SER A N 1
ATOM 2265 C CA . SER A 1 272 ? -18.152 18.179 37.501 1.00 63.53 272 SER A CA 1
ATOM 2266 C C . SER A 1 272 ? -19.343 17.719 38.333 1.00 63.53 272 SER A C 1
ATOM 2268 O O . SER A 1 272 ? -19.523 18.276 39.436 1.00 63.53 272 SER A O 1
#

Secondary structure (DSSP, 8-state):
-HHHHHHHHHHHHHHHHHHHHHHHTT--SHHHHHHHHHHHHHHHHHHH---TT--SS------HHHHIIIIIIHHHGGG-HHHHHSSGGGGS--SHHHHHHHHHHHT-------HHHHHHHHHHHHHHHHHHHHHHHHTS-TT-S------PPPP-------------TTS-HHHHHHHHHHHHHHTT--TTSTTS-HHHHHHHHHHHTT---S-GGG-HHHHHHHHTT-S---HHHHHHHHHHHHHHHHTT-HHHHHHHHHHHHHHHHHH-

Radius of gyration: 23.99 Å; chains: 1; bounding box: 52×41×69 Å

Sequence (272 aa):
MLDERKEVVEIVYHAFVKDINESLKPLDHVEDQIYFIETLRGYIAGIFSYDENLELWEEVKFDRGEFIRSKLLTKYRDKMVPFIRTNLINYFNDDEYSKTLLFQKLKINEPFFDLMDFDHFVTFVLEKTLTTHLDKLLLLPPNTSKESAVIKPEPTEIPEGNQSKIKNPEFNRKRQALMYYFVLKIMGIQTRKDDVSLAALTRFGHALFNWPYSNIDNAPLYKVIKDLPYVKPDKLLLIDLEFVKKQFADIKHAEGINLVQKEIDSINKSLS

pLDDT: mean 70.53, std 15.76, range [29.12, 92.0]

Foldseek 3Di:
DVVLVVVVLVLLLVLLLVLLVLLCVLVLALVSNLLVLVLVLVLLCLLPVPDPPPPDDDCPNSPSVCSCVVRPCVVCVVSCPSVVVRLNVLLRDLDPVSVVVVCVVSVNDDDPDDSVRVSVSSSVSSNVSSVVVSVVSVPDQNPPRPDDDDDDDDDDDDDDDDDDDPCPVLDDPLLLLVLLLLVCVVSVNDCPDDDDDLLVSQVVSCVVVVPDDPDSVPRPSSCNNVCPPPPPLDPVVLVSLVSSLVVCVVVPPVVSNVVSVVSSVVSVVVVD